Protein AF-A0A935T6B5-F1 (afdb_monomer)

Sequence (174 aa):
MSVYRDLLDTYGPGQIALFGSSAGGGLTAAVIVAARDAGLPLPAAAVMHTLPVRPLSKIGDSYYTNEGVDPMLTTYDGGLEAGARAYAGGAGLSHPLVSPIYADLSKGFPPSFLSTGTRDLLLSCTVPAPCPARSRRPRPSCTSSRPCGTARPCPRAASSSAKVCAFLENHLNR

Foldseek 3Di:
DVVVVVVVVVDPLLQDEQEDEAVRLLQVLLVQLVCVVVVHDHHLEYEYEQYALDFLPCPFPLQPVLQCVQPPCNHCPDPVVVVLCVQCVPPDSLPCSSNVVNRDCVSDDHQYAFEYEPNRSCPRRRDPDPDPDDDDDDDHDYDYDHDDDDDDCDVRNVVVVVVVVVSSVVRRDD

Solvent-accessible surface area (backbone atoms only — not comparable to full-atom values): 9793 Å² total; per-residue (Å²): 111,66,70,62,54,60,46,54,77,76,39,60,43,42,64,37,68,46,72,20,49,63,61,41,18,32,48,41,47,23,47,51,53,52,32,53,77,68,72,43,83,62,44,29,29,35,38,32,31,42,18,37,42,31,48,75,74,78,59,41,68,20,51,66,76,15,43,78,59,13,92,84,67,33,47,55,79,62,69,51,47,52,50,51,51,58,72,33,70,83,51,59,51,70,36,38,73,64,6,39,60,66,37,79,64,85,83,64,71,57,56,40,41,38,36,30,22,80,39,32,44,40,29,45,19,52,45,80,75,89,67,98,67,95,70,96,64,93,70,63,57,74,51,78,45,73,79,74,88,71,102,62,92,46,75,65,56,56,53,50,50,52,51,51,51,55,51,46,65,75,43,41,59,128

pLDDT: mean 73.42, std 19.62, range [22.72, 93.69]

Secondary structure (DSSP, 8-state):
-HHHHHHHHHS-GGG-EEEEETTHHHHHHHHHHHHHHTTPPPPSEEEEES--SS-TTT-STHHHHSTTT-TTT--STTHHHHHHHHHHTTS-TT-TTTSGGGS-GGG----EEEEE-TT-TTHHHHSPP--S----SPPPEEEE-----SSS--HHHHHHHHHHHHHHHHHS--

Structure (mmCIF, N/CA/C/O backbone):
data_AF-A0A935T6B5-F1
#
_entry.id   AF-A0A935T6B5-F1
#
loop_
_atom_site.group_PDB
_atom_site.id
_atom_site.type_symbol
_atom_site.label_atom_id
_atom_site.label_alt_id
_atom_site.label_comp_id
_atom_site.label_asym_id
_atom_site.label_entity_id
_atom_site.label_seq_id
_atom_site.pdbx_PDB_ins_code
_atom_site.Cartn_x
_atom_site.Cartn_y
_atom_site.Cartn_z
_atom_site.occupancy
_atom_site.B_iso_or_equiv
_atom_site.auth_seq_id
_atom_site.auth_comp_id
_atom_site.auth_asym_id
_atom_site.auth_atom_id
_atom_site.pdbx_PDB_model_num
ATOM 1 N N . MET A 1 1 ? -9.986 -8.532 2.795 1.00 80.69 1 MET A N 1
ATOM 2 C CA . MET A 1 1 ? -10.880 -7.872 3.775 1.00 80.69 1 MET A CA 1
ATOM 3 C C . MET A 1 1 ? -11.340 -8.791 4.905 1.00 80.69 1 MET A C 1
ATOM 5 O O . MET A 1 1 ? -11.603 -8.252 5.966 1.00 80.69 1 MET A O 1
ATOM 9 N N . SER A 1 2 ? -11.421 -10.118 4.726 1.00 88.00 2 SER A N 1
ATOM 10 C CA . SER A 1 2 ? -11.797 -11.068 5.796 1.00 88.00 2 SER A CA 1
ATOM 11 C C . SER A 1 2 ? -10.902 -10.947 7.032 1.00 88.00 2 SER A C 1
ATOM 13 O O . SER A 1 2 ? -11.377 -10.553 8.082 1.00 88.00 2 SER A O 1
ATOM 15 N N . VAL A 1 3 ? -9.587 -11.109 6.858 1.00 92.19 3 VAL A N 1
ATOM 16 C CA . VAL A 1 3 ? -8.612 -11.055 7.964 1.00 92.19 3 VAL A CA 1
ATOM 17 C C . VAL A 1 3 ? -8.687 -9.750 8.762 1.00 92.19 3 VAL A C 1
ATOM 19 O O . VAL A 1 3 ? -8.554 -9.758 9.977 1.00 92.19 3 VAL A O 1
ATOM 22 N N . TYR A 1 4 ? -8.911 -8.613 8.095 1.00 91.44 4 TYR A N 1
ATOM 23 C CA . TYR A 1 4 ? -9.013 -7.333 8.797 1.00 91.44 4 TYR A CA 1
ATOM 24 C C . TYR A 1 4 ? -10.271 -7.247 9.670 1.00 91.44 4 TYR A C 1
ATOM 26 O O . TYR A 1 4 ? -10.212 -6.682 10.754 1.00 91.44 4 TYR A O 1
ATOM 34 N N . ARG A 1 5 ? -11.392 -7.825 9.218 1.00 92.25 5 ARG A N 1
ATOM 35 C CA . ARG A 1 5 ? -12.623 -7.901 10.015 1.00 92.25 5 ARG A CA 1
ATOM 36 C C . ARG A 1 5 ? -12.415 -8.800 11.231 1.00 92.25 5 ARG A C 1
ATOM 38 O O . ARG A 1 5 ? -12.680 -8.354 12.336 1.00 92.25 5 ARG A O 1
ATOM 45 N N . ASP A 1 6 ? -11.819 -9.971 11.033 1.00 93.69 6 ASP A N 1
ATOM 46 C CA . ASP A 1 6 ? -11.545 -10.911 12.126 1.00 93.69 6 ASP A CA 1
ATOM 47 C C . ASP A 1 6 ? -10.602 -10.300 13.185 1.00 93.69 6 ASP A C 1
ATOM 49 O O . ASP A 1 6 ? -10.767 -10.504 14.386 1.00 93.69 6 ASP A O 1
ATOM 53 N N . LEU A 1 7 ? -9.621 -9.492 12.759 1.00 92.69 7 LEU A N 1
ATOM 54 C CA . LEU A 1 7 ? -8.737 -8.777 13.685 1.00 92.69 7 LEU A CA 1
ATOM 55 C C . LEU A 1 7 ? -9.471 -7.710 14.502 1.00 92.69 7 LEU A C 1
ATOM 57 O O . LEU A 1 7 ? -9.113 -7.508 15.659 1.00 92.69 7 LEU A O 1
ATOM 61 N N . LEU A 1 8 ? -10.479 -7.045 13.932 1.00 92.44 8 LEU A N 1
ATOM 62 C CA . LEU A 1 8 ? -11.292 -6.059 14.651 1.00 92.44 8 LEU A CA 1
ATOM 63 C C . LEU A 1 8 ? -12.182 -6.697 15.725 1.00 92.44 8 LEU A C 1
ATOM 65 O O . LEU A 1 8 ? -12.530 -6.019 16.689 1.00 92.44 8 LEU A O 1
ATOM 69 N N . ASP A 1 9 ? -12.503 -7.986 15.596 1.00 92.75 9 ASP A N 1
ATOM 70 C CA . ASP A 1 9 ? -13.240 -8.725 16.626 1.00 92.75 9 ASP A CA 1
ATOM 71 C C . ASP A 1 9 ? -12.357 -9.058 17.843 1.00 92.75 9 ASP A C 1
ATOM 73 O O . ASP A 1 9 ? -12.862 -9.294 18.939 1.00 92.75 9 ASP A O 1
ATOM 77 N N . THR A 1 10 ? -11.030 -9.063 17.666 1.00 93.06 10 THR A N 1
ATOM 78 C CA . THR A 1 10 ? -10.059 -9.428 18.714 1.00 93.06 10 THR A CA 1
ATOM 79 C C . THR A 1 10 ? -9.322 -8.218 19.298 1.00 93.06 10 THR A C 1
ATOM 81 O O . THR A 1 10 ? -9.009 -8.201 20.487 1.00 93.06 10 THR A O 1
ATOM 84 N N . TYR A 1 11 ? -9.032 -7.204 18.480 1.00 92.62 11 TYR A N 1
ATOM 85 C CA . TYR A 1 11 ? -8.212 -6.049 18.845 1.00 92.62 11 TYR A CA 1
ATOM 86 C C . TYR A 1 11 ? -8.932 -4.735 18.556 1.00 92.62 11 TYR A C 1
ATOM 88 O O . TYR A 1 11 ? -9.621 -4.586 17.547 1.00 92.62 11 TYR A O 1
ATOM 96 N N . GLY A 1 12 ? -8.698 -3.729 19.403 1.00 91.38 12 GLY A N 1
ATOM 97 C CA . GLY A 1 12 ? -9.162 -2.377 19.110 1.00 91.38 12 GLY A CA 1
ATOM 98 C C . GLY A 1 12 ? -8.482 -1.824 17.846 1.00 91.38 12 GLY A C 1
ATOM 99 O O . GLY A 1 12 ? -7.300 -2.092 17.621 1.00 91.38 12 GLY A O 1
ATOM 100 N N . PRO A 1 13 ? -9.155 -0.987 17.035 1.00 89.25 13 PRO A N 1
ATOM 101 C CA . PRO A 1 13 ? -8.572 -0.441 15.803 1.00 89.25 13 PRO A CA 1
ATOM 102 C C . PRO A 1 13 ? -7.272 0.348 16.041 1.00 89.25 13 PRO A C 1
ATOM 104 O O . PRO A 1 13 ? -6.369 0.325 15.206 1.00 89.25 13 PRO A O 1
ATOM 107 N N . GLY A 1 14 ? -7.137 0.977 17.216 1.00 90.81 14 GLY A N 1
ATOM 108 C CA . GLY A 1 14 ? -5.923 1.674 17.657 1.00 90.81 14 GLY A CA 1
ATOM 109 C C . GLY A 1 14 ? -4.727 0.765 17.980 1.00 90.81 14 GLY A C 1
ATOM 110 O O . GLY A 1 14 ? -3.630 1.273 18.181 1.00 90.81 14 GLY A O 1
ATOM 111 N N . GLN A 1 15 ? -4.919 -0.556 18.017 1.00 91.38 15 GLN A N 1
ATOM 112 C CA . GLN A 1 15 ? -3.875 -1.560 18.256 1.00 91.38 15 GLN A CA 1
ATOM 113 C C . GLN A 1 15 ? -3.446 -2.274 16.966 1.00 91.38 15 GLN A C 1
ATOM 115 O O . GLN A 1 15 ? -2.548 -3.114 16.986 1.00 91.38 15 GLN A O 1
ATOM 120 N N . ILE A 1 16 ? -4.075 -1.948 15.834 1.00 93.19 16 ILE A N 1
ATOM 121 C CA . ILE A 1 16 ? -3.800 -2.584 14.549 1.00 93.19 16 ILE A CA 1
ATOM 122 C C . ILE A 1 16 ? -3.019 -1.613 13.668 1.00 93.19 16 ILE A C 1
ATOM 124 O O . ILE A 1 16 ? -3.457 -0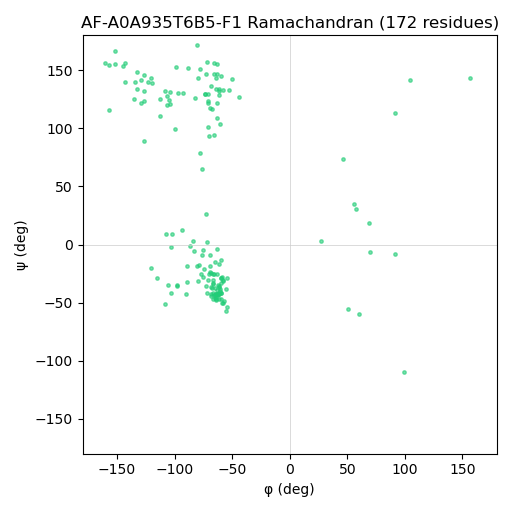.490 13.419 1.00 93.19 16 ILE A O 1
ATOM 128 N N . ALA A 1 17 ? -1.891 -2.074 13.133 1.00 92.19 17 ALA A N 1
ATOM 129 C CA . ALA A 1 17 ? -1.188 -1.413 12.042 1.00 92.19 17 ALA A CA 1
ATOM 130 C C . ALA A 1 17 ? -1.077 -2.353 10.844 1.00 92.19 17 ALA A C 1
ATOM 132 O O . ALA A 1 17 ? -0.875 -3.557 11.001 1.00 92.19 17 ALA A O 1
ATOM 133 N N . LEU A 1 18 ? -1.187 -1.798 9.639 1.00 91.50 18 LEU A N 1
ATOM 134 C CA . LEU A 1 18 ? -1.014 -2.556 8.403 1.00 91.50 18 LEU A CA 1
ATOM 135 C C . LEU A 1 18 ? 0.347 -2.251 7.784 1.00 91.50 18 LEU A C 1
ATOM 137 O O . LEU A 1 18 ? 0.715 -1.091 7.611 1.00 91.50 18 LEU A O 1
ATOM 141 N N . PHE A 1 19 ? 1.080 -3.293 7.412 1.00 90.62 19 PHE A N 1
ATOM 142 C CA . PHE A 1 19 ? 2.375 -3.184 6.750 1.00 90.62 19 PHE A CA 1
ATOM 143 C C . PHE A 1 19 ? 2.350 -3.928 5.415 1.00 90.62 19 PHE A C 1
ATOM 145 O O . PHE A 1 19 ? 1.811 -5.029 5.331 1.00 90.62 19 PHE A O 1
ATOM 152 N N . GLY A 1 20 ? 2.975 -3.363 4.380 1.00 86.12 20 GLY A N 1
ATOM 153 C CA . GLY A 1 20 ? 3.162 -4.073 3.119 1.00 86.12 20 GLY A CA 1
ATOM 154 C C . GLY A 1 20 ? 4.319 -3.558 2.263 1.00 86.12 20 GLY A C 1
ATOM 155 O O . GLY A 1 20 ? 4.699 -2.393 2.347 1.00 86.12 20 GLY A O 1
ATOM 156 N N . SER A 1 21 ? 4.857 -4.443 1.417 1.00 84.12 21 SER A N 1
ATOM 157 C CA . SER A 1 21 ? 5.954 -4.185 0.469 1.00 84.12 21 SER A CA 1
ATOM 158 C C . SER A 1 21 ? 5.632 -4.726 -0.937 1.00 84.12 21 SER A C 1
ATOM 160 O O . SER A 1 21 ? 4.922 -5.725 -1.042 1.00 84.12 21 SER A O 1
ATOM 162 N N . SER A 1 22 ? 6.128 -4.083 -2.001 1.00 79.56 22 SER A N 1
ATOM 163 C CA . SER A 1 22 ? 6.027 -4.433 -3.443 1.00 79.56 22 SER A CA 1
ATOM 164 C C . SER A 1 22 ? 4.666 -4.764 -4.100 1.00 79.56 22 SER A C 1
ATOM 166 O O . SER A 1 22 ? 4.296 -4.130 -5.072 1.00 79.56 22 SER A O 1
ATOM 168 N N . ALA A 1 23 ? 3.880 -5.721 -3.627 1.00 76.31 23 ALA A N 1
ATOM 169 C CA . ALA A 1 23 ? 2.451 -5.832 -3.979 1.00 76.31 23 ALA A CA 1
ATOM 170 C C . ALA A 1 23 ? 1.585 -5.621 -2.726 1.00 76.31 23 ALA A C 1
ATOM 172 O O . ALA A 1 23 ? 0.490 -5.060 -2.771 1.00 76.31 23 ALA A O 1
ATOM 173 N N . GLY A 1 24 ? 2.141 -5.980 -1.566 1.00 79.06 24 GLY A N 1
ATOM 174 C CA . GLY A 1 24 ? 1.489 -5.926 -0.268 1.00 79.06 24 GLY A CA 1
ATOM 175 C C . GLY A 1 24 ? 1.177 -4.518 0.231 1.00 79.06 24 GLY A C 1
ATOM 176 O O . GLY A 1 24 ? 0.168 -4.339 0.884 1.00 79.06 24 GLY A O 1
ATOM 177 N N . GLY A 1 25 ? 1.978 -3.493 -0.057 1.00 80.81 25 GLY A N 1
ATOM 178 C CA . GLY A 1 25 ? 1.640 -2.109 0.331 1.00 80.81 25 GLY A CA 1
ATOM 179 C C . GLY A 1 25 ? 0.542 -1.475 -0.546 1.00 80.81 25 GLY A C 1
ATOM 180 O O . GLY A 1 25 ? -0.227 -0.662 -0.044 1.00 80.81 25 GLY A O 1
ATOM 181 N N . GLY A 1 26 ? 0.396 -1.896 -1.811 1.00 79.12 26 GLY A N 1
ATOM 182 C CA . GLY A 1 26 ? -0.745 -1.544 -2.661 1.00 79.12 26 GLY A CA 1
ATOM 183 C C . GLY A 1 26 ? -2.006 -2.210 -2.127 1.00 79.12 26 GLY A C 1
ATOM 184 O O . GLY A 1 26 ? -3.026 -1.549 -1.945 1.00 79.12 26 GLY A O 1
ATOM 185 N N . LEU A 1 27 ? -1.893 -3.483 -1.733 1.00 84.88 27 LEU A N 1
ATOM 186 C CA . LEU A 1 27 ? -2.936 -4.183 -0.992 1.00 84.88 27 LEU A CA 1
ATOM 187 C C . LEU A 1 27 ? -3.253 -3.502 0.350 1.00 84.88 27 LEU A C 1
ATOM 189 O O . LEU A 1 27 ? -4.424 -3.355 0.674 1.00 84.88 27 LEU A O 1
ATOM 193 N N . THR A 1 28 ? -2.259 -3.034 1.110 1.00 88.75 28 THR A N 1
ATOM 194 C CA . THR A 1 28 ? -2.471 -2.282 2.359 1.00 88.75 28 THR A CA 1
ATOM 195 C C . THR A 1 28 ? -3.316 -1.038 2.109 1.00 88.75 28 THR A C 1
ATOM 197 O O . THR A 1 28 ? -4.310 -0.823 2.801 1.00 88.75 28 THR A O 1
ATOM 200 N N . ALA A 1 29 ? -2.978 -0.243 1.092 1.00 84.88 29 ALA A N 1
ATOM 201 C CA . ALA A 1 29 ? -3.771 0.922 0.722 1.00 84.88 29 ALA A CA 1
ATOM 202 C C . ALA A 1 29 ? -5.183 0.534 0.244 1.00 84.88 29 ALA A C 1
ATOM 204 O O . ALA A 1 29 ? -6.158 1.151 0.671 1.00 84.88 29 ALA A O 1
ATOM 205 N N . ALA A 1 30 ? -5.315 -0.519 -0.567 1.00 86.06 30 ALA A N 1
ATOM 206 C CA . ALA A 1 30 ? -6.608 -1.020 -1.030 1.00 86.06 30 ALA A CA 1
ATOM 207 C C . ALA A 1 30 ? -7.489 -1.527 0.126 1.00 86.06 30 ALA A C 1
ATOM 209 O O . ALA A 1 30 ? -8.686 -1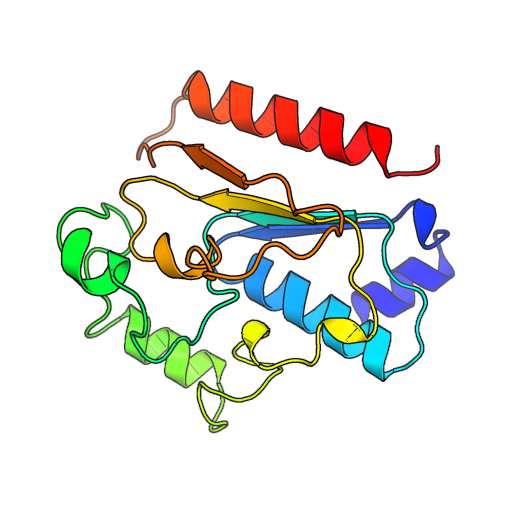.257 0.145 1.00 86.06 30 ALA A O 1
ATOM 210 N N . VAL A 1 31 ? -6.909 -2.207 1.120 1.00 89.38 31 VAL A N 1
ATOM 211 C CA . VAL A 1 31 ? -7.605 -2.661 2.334 1.00 89.38 31 VAL A CA 1
ATOM 212 C C . VAL A 1 31 ? -8.092 -1.473 3.152 1.00 89.38 31 VAL A C 1
ATOM 214 O O . VAL A 1 31 ? -9.230 -1.491 3.602 1.00 89.38 31 VAL A O 1
ATOM 217 N N . ILE A 1 32 ? -7.285 -0.422 3.309 1.00 88.56 32 ILE A N 1
ATOM 218 C CA . ILE A 1 32 ? -7.690 0.792 4.034 1.00 88.56 32 ILE A CA 1
ATOM 219 C C . ILE A 1 32 ? -8.840 1.501 3.316 1.00 88.56 32 ILE A C 1
ATOM 221 O O . ILE A 1 32 ? -9.822 1.878 3.953 1.00 88.56 32 ILE A O 1
ATOM 225 N N . VAL A 1 33 ? -8.745 1.653 1.991 1.00 86.81 33 VAL A N 1
ATOM 226 C CA . VAL A 1 33 ? -9.813 2.244 1.170 1.00 86.81 33 VAL A CA 1
ATOM 227 C C . VAL A 1 33 ? -11.089 1.409 1.273 1.00 86.81 33 VAL A C 1
ATOM 229 O O . VAL A 1 33 ? -12.153 1.953 1.552 1.00 86.81 33 VAL A O 1
ATOM 232 N N . ALA A 1 34 ? -10.985 0.087 1.136 1.00 88.12 34 ALA A N 1
ATOM 233 C CA . ALA A 1 34 ? -12.125 -0.814 1.250 1.00 88.12 34 ALA A CA 1
ATOM 234 C C . ALA A 1 34 ? -12.731 -0.828 2.665 1.00 88.12 34 ALA A C 1
ATOM 236 O O . ALA A 1 34 ? -13.948 -0.905 2.801 1.00 88.12 34 ALA A O 1
ATOM 237 N N . ALA A 1 35 ? -11.912 -0.746 3.719 1.00 89.12 35 ALA A N 1
ATOM 238 C CA . ALA A 1 35 ? -12.375 -0.658 5.105 1.00 89.12 35 ALA A CA 1
ATOM 239 C C . ALA A 1 35 ? -13.157 0.632 5.339 1.00 89.12 35 ALA A C 1
ATOM 241 O O . ALA A 1 35 ? -14.278 0.591 5.844 1.00 89.12 35 ALA A O 1
ATOM 242 N N . ARG A 1 36 ? -12.598 1.758 4.888 1.00 87.81 36 ARG A N 1
ATOM 243 C CA . ARG A 1 36 ? -13.244 3.067 4.946 1.00 87.81 36 ARG A CA 1
ATOM 244 C C . ARG A 1 36 ? -14.584 3.067 4.219 1.00 87.81 36 ARG A C 1
ATOM 246 O O . ARG A 1 36 ? -15.583 3.503 4.779 1.00 87.81 36 ARG A O 1
ATOM 253 N N . ASP A 1 37 ? -14.605 2.586 2.979 1.00 87.00 37 ASP A N 1
ATOM 254 C CA . ASP A 1 37 ? -15.808 2.600 2.143 1.00 87.00 37 ASP A CA 1
ATOM 255 C C . ASP A 1 37 ? -16.882 1.634 2.679 1.00 87.00 37 ASP A C 1
ATOM 257 O O . ASP A 1 37 ? -18.072 1.861 2.478 1.00 87.00 37 ASP A O 1
ATOM 261 N N . ALA A 1 38 ? -16.477 0.604 3.430 1.00 88.50 38 ALA A N 1
ATOM 262 C CA . ALA A 1 38 ? -17.369 -0.293 4.162 1.00 88.50 38 ALA A CA 1
ATOM 263 C C . ALA A 1 38 ? -17.803 0.237 5.545 1.00 88.50 38 ALA A C 1
ATOM 265 O O . ALA A 1 38 ? -18.485 -0.485 6.272 1.00 88.50 38 ALA A O 1
ATOM 266 N N . GLY A 1 39 ? -17.399 1.452 5.935 1.00 88.69 39 GLY A N 1
ATOM 267 C CA . GLY A 1 39 ? -17.729 2.047 7.234 1.00 88.69 39 GLY A CA 1
ATOM 268 C C . GLY A 1 39 ? -17.055 1.371 8.432 1.00 88.69 39 GLY A C 1
ATOM 269 O O . GLY A 1 39 ? -17.512 1.536 9.561 1.00 88.69 39 GLY A O 1
ATOM 270 N N . LEU A 1 40 ? -15.990 0.597 8.205 1.00 89.88 40 LEU A N 1
ATOM 271 C CA . LEU A 1 40 ? -15.224 -0.037 9.275 1.00 89.88 40 LEU A CA 1
ATOM 272 C C . LEU A 1 40 ? -14.281 0.974 9.940 1.00 89.88 40 LEU A C 1
ATOM 274 O O . LEU A 1 40 ? -13.801 1.902 9.276 1.00 89.88 40 LEU A O 1
ATOM 278 N N . PRO A 1 41 ? -13.962 0.789 11.233 1.00 91.25 41 PRO A N 1
ATOM 279 C CA . PRO A 1 41 ? -12.916 1.574 11.869 1.00 91.25 41 PRO A CA 1
ATOM 280 C C . PRO A 1 41 ? -11.582 1.346 11.149 1.00 91.25 41 PRO A C 1
ATOM 282 O O . PRO A 1 41 ? -11.312 0.254 10.652 1.00 91.25 41 PRO A O 1
ATOM 285 N N . LEU A 1 42 ? -10.766 2.397 11.064 1.00 90.94 42 LEU A N 1
ATOM 286 C CA . LEU A 1 42 ? -9.475 2.368 10.373 1.00 90.94 42 LEU A CA 1
ATOM 287 C C . LEU A 1 42 ? -8.353 1.923 11.319 1.00 90.94 42 LEU A C 1
ATOM 289 O O . LEU A 1 42 ? -8.445 2.176 12.521 1.00 90.94 42 LEU A O 1
ATOM 293 N N . PRO A 1 43 ? -7.280 1.298 10.798 1.00 91.06 43 PRO A N 1
ATOM 294 C CA . PRO A 1 43 ? -6.132 0.936 11.620 1.00 91.06 43 PRO A CA 1
ATOM 295 C C . PRO A 1 43 ? -5.433 2.197 12.138 1.00 91.06 43 PRO A C 1
ATOM 297 O O . PRO A 1 43 ? -5.503 3.259 11.518 1.00 91.06 43 PRO A O 1
ATOM 300 N N . ALA A 1 44 ? -4.709 2.072 13.245 1.00 91.50 44 ALA A N 1
ATOM 301 C CA . ALA A 1 44 ? -3.994 3.184 13.866 1.00 91.50 44 ALA A CA 1
ATOM 302 C C . ALA A 1 44 ? -2.902 3.765 12.953 1.00 91.50 44 ALA A C 1
ATOM 304 O O . ALA A 1 44 ? -2.652 4.971 12.947 1.00 91.50 44 ALA A O 1
ATOM 305 N N . ALA A 1 45 ? -2.252 2.900 12.170 1.00 90.25 45 ALA A N 1
ATOM 306 C CA . ALA A 1 45 ? -1.159 3.278 11.290 1.00 90.25 45 ALA A CA 1
ATOM 307 C C . ALA A 1 45 ? -1.043 2.356 10.070 1.00 90.25 45 ALA A C 1
ATOM 309 O O . ALA A 1 45 ? -1.426 1.183 10.103 1.00 90.25 45 ALA A O 1
ATOM 310 N N . ALA A 1 46 ? -0.450 2.880 9.000 1.00 89.25 46 ALA A N 1
ATOM 311 C CA . ALA A 1 46 ? -0.079 2.104 7.827 1.00 89.25 46 ALA A CA 1
ATOM 312 C C . ALA A 1 46 ? 1.383 2.340 7.441 1.00 89.25 46 ALA A C 1
ATOM 314 O O . ALA A 1 46 ? 1.896 3.455 7.503 1.00 89.25 46 ALA A O 1
ATOM 315 N N . VAL A 1 47 ? 2.065 1.290 7.006 1.00 87.50 47 VAL A N 1
ATOM 316 C CA . VAL A 1 47 ? 3.448 1.355 6.540 1.00 87.50 47 VAL A CA 1
ATOM 317 C C . VAL A 1 47 ? 3.519 0.680 5.180 1.00 87.50 47 VAL A C 1
ATOM 319 O O . VAL A 1 47 ? 3.159 -0.486 5.031 1.00 87.50 47 VAL A O 1
ATOM 322 N N . MET A 1 48 ? 3.975 1.416 4.172 1.00 86.44 48 MET A N 1
ATOM 323 C CA . MET A 1 48 ? 4.063 0.917 2.804 1.00 86.44 48 MET A CA 1
ATOM 324 C C . MET A 1 48 ? 5.478 1.128 2.282 1.00 86.44 48 MET A C 1
ATOM 326 O O . MET A 1 48 ? 6.003 2.245 2.274 1.00 86.44 48 MET A O 1
ATOM 330 N N . HIS A 1 49 ? 6.098 0.034 1.856 1.00 79.69 49 HIS A N 1
ATOM 331 C CA . HIS A 1 49 ? 7.423 0.035 1.265 1.00 79.69 49 HIS A CA 1
ATOM 332 C C . HIS A 1 49 ? 7.331 -0.248 -0.234 1.00 79.69 49 HIS A C 1
ATOM 334 O O . HIS A 1 49 ? 6.659 -1.197 -0.629 1.00 79.69 49 HIS A O 1
ATOM 340 N N . THR A 1 50 ? 8.012 0.566 -1.043 1.00 62.41 50 THR A N 1
ATOM 341 C CA . THR A 1 50 ? 8.317 0.302 -2.461 1.00 62.41 50 THR A CA 1
ATOM 342 C C . THR A 1 50 ? 7.095 -0.193 -3.235 1.00 62.41 50 THR A C 1
ATOM 344 O O . THR A 1 50 ? 6.974 -1.391 -3.492 1.00 62.41 50 THR A O 1
ATOM 347 N N . LEU A 1 51 ? 6.138 0.698 -3.529 1.00 63.69 51 LEU A N 1
ATOM 348 C CA . LEU A 1 51 ? 4.910 0.317 -4.234 1.00 63.69 51 LEU A CA 1
ATOM 349 C C . LEU A 1 51 ? 4.156 1.451 -4.898 1.00 63.69 51 LEU A C 1
ATOM 351 O O . LEU A 1 51 ? 4.177 2.580 -4.405 1.00 63.69 51 LEU A O 1
ATOM 355 N N . PRO A 1 52 ? 3.356 1.127 -5.928 1.00 52.66 52 PRO A N 1
ATOM 356 C CA . PRO A 1 52 ? 2.425 2.049 -6.502 1.00 52.66 52 PRO A CA 1
ATOM 357 C C . PRO A 1 52 ? 1.289 2.279 -5.520 1.00 52.66 52 PRO A C 1
ATOM 359 O O . PRO A 1 52 ? 0.333 1.515 -5.421 1.00 52.66 52 PRO A O 1
ATOM 362 N N . VAL A 1 53 ? 1.372 3.413 -4.833 1.00 52.91 53 VAL A N 1
ATOM 363 C CA . VAL A 1 53 ? 0.146 4.163 -4.599 1.00 52.91 53 VAL A CA 1
ATOM 364 C C . VAL A 1 53 ? -0.376 4.682 -5.948 1.00 52.91 53 VAL A C 1
ATOM 366 O O . VAL A 1 53 ? -1.581 4.733 -6.129 1.00 52.91 53 VAL A O 1
ATOM 369 N N . ARG A 1 54 ? 0.510 4.963 -6.921 1.00 53.19 54 ARG A N 1
ATOM 370 C CA . AR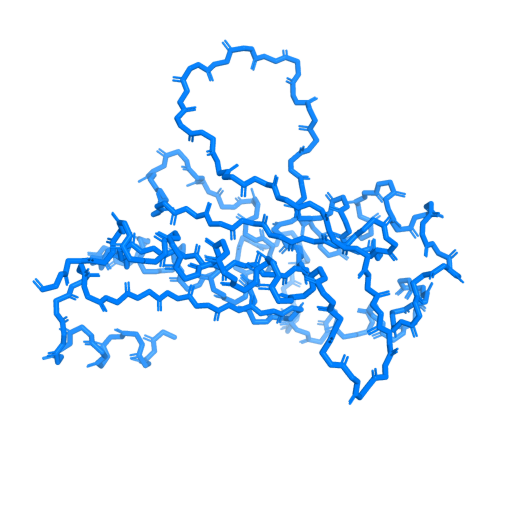G A 1 54 ? 0.269 5.465 -8.298 1.00 53.19 54 ARG A CA 1
ATOM 371 C C . ARG A 1 54 ? -0.148 4.396 -9.333 1.00 53.19 54 ARG A C 1
ATOM 373 O O . ARG A 1 54 ? -0.094 3.213 -9.033 1.00 53.19 54 ARG A O 1
ATOM 380 N N . PRO A 1 55 ? -0.541 4.787 -10.562 1.00 55.91 55 PRO A N 1
ATOM 381 C CA . PRO A 1 55 ? -1.069 3.860 -11.556 1.00 55.91 55 PRO A CA 1
ATOM 382 C C . PRO A 1 55 ? -0.014 2.844 -11.979 1.00 55.91 55 PRO A C 1
ATOM 384 O O . PRO A 1 55 ? 1.095 3.221 -12.367 1.00 55.91 55 PRO A O 1
ATOM 387 N N . LEU A 1 56 ? -0.400 1.570 -12.023 1.00 61.78 56 LEU A N 1
ATOM 388 C CA . LEU A 1 56 ? 0.388 0.517 -12.671 1.00 61.78 56 LEU A CA 1
ATOM 389 C C . LEU A 1 56 ? 0.555 0.747 -14.183 1.00 61.78 56 LEU A C 1
ATOM 391 O O . LEU A 1 56 ? 1.266 0.010 -14.833 1.00 61.78 56 LEU A O 1
ATOM 395 N N . SER A 1 57 ? -0.057 1.780 -14.758 1.00 63.38 57 SER A N 1
ATOM 396 C CA . SER A 1 57 ? -0.074 2.123 -16.185 1.00 63.38 57 SER A CA 1
ATOM 397 C C . SER A 1 57 ? 1.248 2.693 -16.745 1.00 63.38 57 SER A C 1
ATOM 399 O O . SER A 1 57 ? 1.200 3.485 -17.682 1.00 63.38 57 SER A O 1
ATOM 401 N N . LYS A 1 58 ? 2.415 2.370 -16.162 1.00 76.62 58 LYS A N 1
ATOM 402 C CA . LYS A 1 58 ? 3.731 2.971 -16.497 1.00 76.62 58 LYS A CA 1
ATOM 403 C C . LYS A 1 58 ? 3.760 4.513 -16.384 1.00 76.62 58 LYS A C 1
ATOM 405 O O . LYS A 1 58 ? 4.431 5.207 -17.147 1.00 76.62 58 LYS A O 1
ATOM 410 N N . ILE A 1 59 ? 3.021 5.078 -15.422 1.00 73.00 59 ILE A N 1
ATOM 411 C CA . ILE A 1 59 ? 2.939 6.535 -15.201 1.00 73.00 59 ILE A CA 1
ATOM 412 C C . ILE A 1 59 ? 3.866 6.960 -14.051 1.00 73.00 59 ILE A C 1
ATOM 414 O O . ILE A 1 59 ? 3.516 6.883 -12.869 1.00 73.00 59 ILE A O 1
ATOM 418 N N . GLY A 1 60 ? 5.046 7.477 -14.400 1.00 77.44 60 GLY A N 1
ATOM 419 C CA . GLY A 1 60 ? 6.004 8.068 -13.464 1.00 77.44 60 GLY A CA 1
ATOM 420 C C . GLY A 1 60 ? 7.439 8.063 -13.989 1.00 77.44 60 GLY A C 1
ATOM 421 O O . GLY A 1 60 ? 7.860 7.105 -14.627 1.00 77.44 60 GLY A O 1
ATOM 422 N N . ASP A 1 61 ? 8.191 9.119 -13.682 1.00 84.25 61 ASP A N 1
ATOM 423 C CA . ASP A 1 61 ? 9.552 9.334 -14.196 1.00 84.25 61 ASP A CA 1
ATOM 424 C C . ASP A 1 61 ? 10.519 8.193 -13.848 1.00 84.25 61 ASP A C 1
ATOM 426 O O . ASP A 1 61 ? 11.427 7.889 -14.619 1.00 84.25 61 ASP A O 1
ATOM 430 N N . SER A 1 62 ? 10.330 7.524 -12.706 1.00 85.50 62 SER A N 1
ATOM 431 C CA . SER A 1 62 ? 11.182 6.413 -12.274 1.00 85.50 62 SER A CA 1
ATOM 432 C C . SER A 1 62 ? 11.088 5.181 -13.165 1.00 85.50 62 SER A C 1
ATOM 434 O O . SER A 1 62 ? 12.073 4.459 -13.251 1.00 85.50 62 SER A O 1
ATOM 436 N N . TYR A 1 63 ? 9.975 4.968 -13.878 1.00 82.94 63 TYR A N 1
ATOM 437 C CA . TYR A 1 63 ? 9.880 3.866 -14.843 1.00 82.94 63 TYR A CA 1
ATOM 438 C C . TYR A 1 63 ? 10.869 4.013 -15.998 1.00 82.94 63 TYR A C 1
ATOM 440 O O . TYR A 1 63 ? 11.244 3.007 -16.580 1.00 82.94 63 TYR A O 1
ATOM 448 N N . TYR A 1 64 ? 11.279 5.246 -16.308 1.00 86.38 64 TYR A N 1
ATOM 449 C CA . TYR A 1 64 ? 12.211 5.556 -17.392 1.00 86.38 64 TYR A CA 1
ATOM 450 C C . TYR A 1 64 ? 13.614 5.850 -16.856 1.00 86.38 64 TYR A C 1
ATOM 452 O O . TYR A 1 64 ? 14.609 5.392 -17.401 1.00 86.38 64 TYR A O 1
ATOM 460 N N . THR A 1 65 ? 13.718 6.601 -15.757 1.00 88.00 65 THR A N 1
ATOM 461 C CA . THR A 1 65 ? 15.017 7.013 -15.198 1.00 88.00 65 THR A CA 1
ATOM 462 C C . THR A 1 65 ? 15.730 5.904 -14.423 1.00 88.00 65 THR A C 1
ATOM 464 O O . THR A 1 65 ? 16.957 5.933 -14.341 1.00 88.00 65 THR A O 1
ATOM 467 N N . ASN A 1 66 ? 14.993 4.922 -13.882 1.00 87.62 66 ASN A N 1
ATOM 468 C CA . ASN A 1 66 ? 15.558 3.755 -13.193 1.00 87.62 66 ASN A CA 1
ATOM 469 C C . ASN A 1 66 ? 15.441 2.451 -14.004 1.00 87.62 66 ASN A C 1
ATOM 471 O O . ASN A 1 66 ? 15.755 1.377 -13.482 1.00 87.62 66 ASN A O 1
ATOM 475 N N . GLU A 1 67 ? 15.036 2.526 -15.272 1.00 87.25 67 G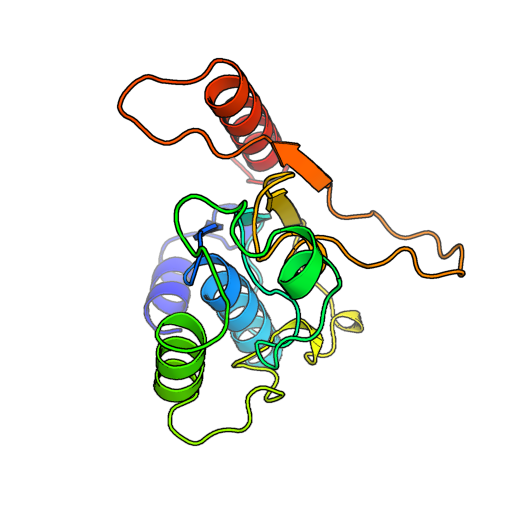LU A N 1
ATOM 476 C CA . GLU A 1 67 ? 15.082 1.378 -16.176 1.00 87.25 67 GLU A CA 1
ATOM 477 C C . GLU A 1 67 ? 16.531 0.897 -16.356 1.00 87.25 67 GLU A C 1
ATOM 479 O O . GLU A 1 67 ? 17.455 1.690 -16.527 1.00 87.25 67 GLU A O 1
ATOM 484 N N . GLY A 1 68 ? 16.757 -0.410 -16.228 1.00 85.69 68 GLY A N 1
ATOM 485 C CA . GLY A 1 68 ? 18.084 -1.032 -16.209 1.00 85.69 68 GLY A CA 1
ATOM 486 C C . GLY A 1 68 ? 18.922 -0.731 -14.956 1.00 85.69 68 GLY A C 1
ATOM 487 O O . GLY A 1 68 ? 19.990 -1.316 -14.783 1.00 85.69 68 GLY A O 1
ATOM 488 N N . VAL A 1 69 ? 18.457 0.155 -14.068 1.00 87.56 69 VAL A N 1
ATOM 489 C CA . VAL A 1 69 ? 19.142 0.537 -12.821 1.00 87.56 69 VAL A CA 1
ATOM 490 C C . VAL A 1 69 ? 18.586 -0.231 -11.622 1.00 87.56 69 VAL A C 1
ATOM 492 O O . VAL A 1 69 ? 19.346 -0.555 -10.702 1.00 87.56 69 VAL A O 1
ATOM 495 N N . ASP A 1 70 ? 17.279 -0.508 -11.614 1.00 82.12 70 ASP A N 1
ATOM 496 C CA . ASP A 1 70 ? 16.643 -1.334 -10.590 1.00 82.12 70 ASP A CA 1
ATOM 497 C C . ASP A 1 70 ? 17.122 -2.797 -10.712 1.00 82.12 70 ASP A C 1
ATOM 499 O O . ASP A 1 70 ? 16.863 -3.452 -11.728 1.00 82.12 70 ASP A O 1
ATOM 503 N N . PRO A 1 71 ? 17.814 -3.344 -9.694 1.00 79.06 71 PRO A N 1
ATOM 504 C CA . PRO A 1 71 ? 18.388 -4.685 -9.770 1.00 79.06 71 PRO A CA 1
ATOM 505 C C . PRO A 1 71 ? 17.355 -5.811 -9.608 1.00 79.06 71 PRO A C 1
ATOM 507 O O . PRO A 1 71 ? 17.723 -6.973 -9.751 1.00 79.06 71 PRO A O 1
ATOM 510 N N . MET A 1 72 ? 16.107 -5.499 -9.242 1.00 79.88 72 MET A N 1
ATOM 511 C CA . MET A 1 72 ? 15.038 -6.479 -9.032 1.00 79.88 72 MET A CA 1
ATOM 512 C C . MET A 1 72 ? 13.984 -6.427 -10.135 1.00 79.88 72 MET A C 1
ATOM 514 O O . MET A 1 72 ? 13.635 -7.465 -10.686 1.00 79.88 72 MET A O 1
ATOM 518 N N . LEU A 1 73 ? 13.462 -5.237 -10.435 1.00 80.94 73 LEU A N 1
ATOM 519 C CA . LEU A 1 73 ? 12.400 -5.057 -11.425 1.00 80.94 73 LEU A CA 1
ATOM 520 C C . LEU A 1 73 ? 12.960 -4.832 -12.827 1.00 80.94 73 LEU A C 1
ATOM 522 O O . LEU A 1 73 ? 12.356 -5.294 -13.786 1.00 80.94 73 LEU A O 1
ATOM 526 N N . THR A 1 74 ? 14.125 -4.184 -12.936 1.00 81.94 74 THR A N 1
ATOM 527 C CA . THR A 1 74 ? 14.878 -3.916 -14.175 1.00 81.94 74 THR A CA 1
ATOM 528 C C . THR A 1 74 ? 14.131 -3.087 -15.222 1.00 81.94 74 THR A C 1
ATOM 530 O O . THR A 1 74 ? 14.596 -2.006 -15.560 1.00 81.94 74 THR A O 1
ATOM 533 N N . THR A 1 75 ? 12.982 -3.526 -15.723 1.00 84.50 75 THR A N 1
ATOM 534 C CA . THR A 1 75 ? 12.112 -2.768 -16.629 1.00 84.50 75 THR A CA 1
ATOM 535 C C . THR A 1 75 ? 10.644 -3.047 -16.311 1.00 84.50 75 THR A C 1
ATOM 537 O O . THR A 1 75 ? 10.287 -4.068 -15.722 1.00 84.50 75 THR A O 1
ATOM 540 N N . TYR A 1 76 ? 9.777 -2.111 -16.688 1.00 81.75 76 TYR A N 1
ATOM 541 C CA . TYR A 1 76 ? 8.335 -2.317 -16.616 1.00 81.75 76 TYR A CA 1
ATOM 542 C C . TYR A 1 76 ? 7.849 -3.288 -17.701 1.00 81.75 76 TYR A C 1
ATOM 544 O O . TYR A 1 76 ? 6.928 -4.076 -17.465 1.00 81.75 76 TYR A O 1
ATOM 552 N N . ASP A 1 77 ? 8.469 -3.236 -18.880 1.00 83.00 77 ASP A N 1
ATOM 553 C CA . ASP A 1 77 ? 7.988 -3.949 -20.056 1.00 83.00 77 ASP A CA 1
ATOM 554 C C . ASP A 1 77 ? 8.263 -5.456 -19.911 1.00 83.00 77 ASP A C 1
ATOM 556 O O . ASP A 1 77 ? 9.367 -5.891 -19.579 1.00 83.00 77 ASP A O 1
ATOM 560 N N . GLY A 1 78 ? 7.234 -6.278 -20.132 1.00 83.94 78 GLY A N 1
ATOM 561 C CA . GLY A 1 78 ? 7.307 -7.729 -19.962 1.00 83.94 78 GLY A CA 1
ATOM 562 C C . GLY A 1 78 ? 6.735 -8.201 -18.626 1.00 83.94 78 GLY A C 1
ATOM 563 O O . GLY A 1 78 ? 5.519 -8.207 -18.437 1.00 83.94 78 GLY A O 1
ATOM 564 N N . GLY A 1 79 ? 7.594 -8.663 -17.713 1.00 79.88 79 GLY A N 1
ATOM 565 C CA . GLY A 1 79 ? 7.164 -9.382 -16.506 1.00 79.88 79 GLY A CA 1
ATOM 566 C C . GLY A 1 79 ? 6.314 -8.545 -15.547 1.00 79.88 79 GLY A C 1
ATOM 567 O O . GLY A 1 79 ? 5.297 -9.026 -15.041 1.00 79.88 79 GLY A O 1
ATOM 568 N N . LEU A 1 80 ? 6.694 -7.283 -15.325 1.00 80.69 80 LEU A N 1
ATOM 569 C CA . LEU A 1 80 ? 5.979 -6.399 -14.405 1.00 80.69 80 LEU A CA 1
ATOM 570 C C . LEU A 1 80 ? 4.624 -5.961 -14.978 1.00 80.69 80 LEU A C 1
ATOM 572 O O . LEU A 1 80 ? 3.624 -6.001 -14.261 1.00 80.69 80 LEU A O 1
ATOM 576 N N . GLU A 1 81 ? 4.557 -5.627 -16.270 1.00 83.19 81 GLU A N 1
ATOM 577 C CA . GLU A 1 81 ? 3.291 -5.352 -16.956 1.00 83.19 81 GLU A CA 1
ATOM 578 C C . GLU A 1 81 ? 2.342 -6.562 -16.920 1.00 83.19 81 GLU A C 1
ATOM 580 O O . GLU A 1 81 ? 1.159 -6.418 -16.595 1.00 83.19 81 GLU A O 1
ATOM 585 N N . ALA A 1 82 ? 2.845 -7.763 -17.222 1.00 82.56 82 ALA A N 1
ATOM 586 C CA . ALA A 1 82 ? 2.045 -8.984 -17.183 1.00 82.56 82 ALA A CA 1
ATOM 587 C C . ALA A 1 82 ? 1.506 -9.256 -15.769 1.00 82.56 82 ALA A C 1
ATOM 589 O O . ALA A 1 82 ? 0.321 -9.555 -15.606 1.00 82.56 82 ALA A O 1
ATOM 590 N N . GLY A 1 83 ? 2.344 -9.075 -14.742 1.00 82.50 83 GLY A N 1
ATOM 591 C CA . GLY A 1 83 ? 1.944 -9.186 -13.340 1.00 82.50 83 GLY A CA 1
ATOM 592 C C . GLY A 1 83 ? 0.882 -8.159 -12.940 1.00 82.50 83 GLY A C 1
ATOM 593 O O . GLY A 1 83 ? -0.107 -8.515 -12.302 1.00 82.50 83 GLY A O 1
ATOM 594 N N . ALA A 1 84 ? 1.027 -6.904 -13.372 1.00 80.56 84 ALA A N 1
ATOM 595 C CA . ALA A 1 84 ? 0.049 -5.847 -13.124 1.00 80.56 84 ALA A CA 1
ATOM 596 C C . ALA A 1 84 ? -1.317 -6.150 -13.763 1.00 80.56 84 ALA A C 1
ATOM 598 O O . ALA A 1 84 ? -2.359 -5.965 -13.133 1.00 80.56 84 ALA A O 1
ATOM 599 N N . ARG A 1 85 ? -1.322 -6.651 -15.004 1.00 81.94 85 ARG A N 1
ATOM 600 C CA . ARG A 1 85 ? -2.549 -7.052 -15.713 1.00 81.94 85 ARG A CA 1
ATOM 601 C C . ARG A 1 85 ? -3.214 -8.263 -15.066 1.00 81.94 85 ARG A C 1
ATOM 603 O O . ARG A 1 85 ? -4.433 -8.267 -14.913 1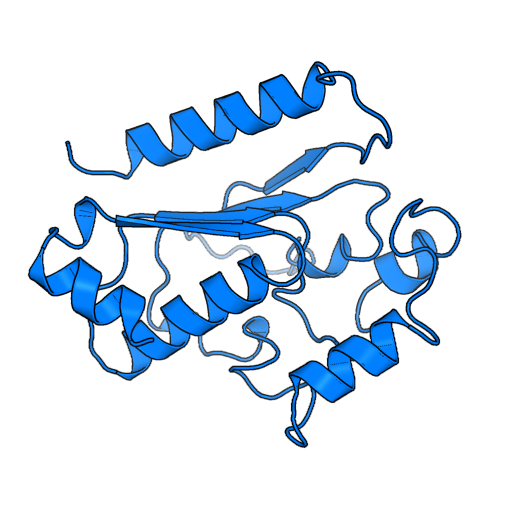.00 81.94 85 ARG A O 1
ATOM 610 N N . ALA A 1 86 ? -2.425 -9.254 -14.651 1.00 84.44 86 ALA A N 1
ATOM 611 C CA . ALA A 1 86 ? -2.925 -10.412 -13.918 1.00 84.44 86 ALA A CA 1
ATOM 612 C C . ALA A 1 86 ? -3.539 -9.998 -12.571 1.00 84.44 86 ALA A C 1
ATOM 614 O O . ALA A 1 86 ? -4.641 -10.433 -12.244 1.00 84.44 86 ALA A O 1
ATOM 615 N N . TYR A 1 87 ? -2.879 -9.097 -11.833 1.00 81.19 87 TYR A N 1
ATOM 616 C CA . TYR A 1 87 ? -3.391 -8.546 -10.576 1.00 81.19 87 TYR A CA 1
ATOM 617 C C . TYR A 1 87 ? -4.720 -7.804 -10.758 1.00 81.19 87 TYR A C 1
ATOM 619 O O . TYR A 1 87 ? -5.618 -7.926 -9.928 1.00 81.19 87 TYR A O 1
ATOM 627 N N . ALA A 1 88 ? -4.874 -7.068 -11.859 1.00 81.06 88 ALA A N 1
ATOM 628 C CA . ALA A 1 88 ? -6.106 -6.344 -12.141 1.00 81.06 88 ALA A CA 1
ATOM 629 C C . ALA A 1 88 ? -7.296 -7.263 -12.469 1.00 81.06 88 ALA A C 1
ATOM 631 O O . ALA A 1 88 ? -8.438 -6.814 -12.393 1.00 81.06 88 ALA A O 1
ATOM 632 N N . GLY A 1 89 ? -7.063 -8.531 -12.835 1.00 82.19 89 GLY A N 1
ATOM 633 C CA . GLY A 1 89 ? -8.129 -9.519 -13.031 1.00 82.19 89 GLY A CA 1
ATOM 634 C C . GLY A 1 89 ? -9.178 -9.117 -14.075 1.00 82.19 89 GLY A C 1
ATOM 635 O O . GLY A 1 89 ? -10.347 -9.463 -13.935 1.00 82.19 89 GLY A O 1
ATOM 636 N N . GLY A 1 90 ? -8.785 -8.341 -15.092 1.00 78.88 90 GLY A N 1
ATOM 637 C CA . GLY A 1 90 ? -9.689 -7.797 -16.114 1.00 78.88 90 GLY A CA 1
ATOM 638 C C . GLY A 1 90 ? -10.269 -6.412 -15.799 1.00 78.88 90 GLY A C 1
ATOM 639 O O . GLY A 1 90 ? -10.860 -5.793 -16.682 1.00 78.88 90 GLY A O 1
ATOM 640 N N . ALA A 1 91 ? -10.059 -5.878 -14.592 1.00 78.81 91 ALA A N 1
ATOM 641 C CA . ALA A 1 91 ? -10.322 -4.472 -14.302 1.00 78.81 91 ALA A CA 1
ATOM 642 C C . ALA A 1 91 ? -9.276 -3.562 -14.971 1.00 78.81 91 ALA A C 1
ATOM 644 O O . ALA A 1 91 ? -8.146 -3.963 -15.256 1.00 78.81 91 ALA A O 1
ATOM 645 N N . GLY A 1 92 ? -9.636 -2.297 -15.201 1.00 79.44 92 GLY A N 1
ATOM 646 C CA . GLY A 1 92 ? -8.672 -1.300 -15.661 1.00 79.44 92 GLY A CA 1
ATOM 647 C C . GLY A 1 92 ? -7.578 -1.063 -14.615 1.00 79.44 92 GLY A C 1
ATOM 648 O O . GLY A 1 92 ? -7.858 -1.016 -13.418 1.00 79.44 92 GLY A O 1
ATOM 649 N N . LEU A 1 93 ? -6.336 -0.833 -15.053 1.00 75.62 93 LEU A N 1
ATOM 650 C CA . LEU A 1 93 ? -5.218 -0.507 -14.148 1.00 75.62 93 LEU A CA 1
ATOM 651 C C . LEU A 1 93 ? -5.446 0.791 -13.354 1.00 75.62 93 LEU A C 1
ATOM 653 O O . LEU A 1 93 ? -4.782 1.020 -12.348 1.00 75.62 93 LEU A O 1
ATOM 657 N N . SER A 1 94 ? -6.385 1.634 -13.786 1.00 76.31 94 SER A N 1
ATOM 658 C CA . SER A 1 94 ? -6.824 2.847 -13.093 1.00 76.31 94 SER A CA 1
ATOM 659 C C . SER A 1 94 ? -7.932 2.616 -12.061 1.00 76.31 94 SER A C 1
ATOM 661 O O . SER A 1 94 ? -8.357 3.564 -11.405 1.00 76.31 94 SER A O 1
ATOM 663 N N . HIS A 1 95 ? -8.419 1.384 -11.896 1.00 78.00 95 HIS A N 1
ATOM 664 C CA . HIS A 1 95 ? -9.467 1.091 -10.925 1.00 78.00 95 HIS A CA 1
ATOM 665 C C . HIS A 1 95 ? -8.978 1.416 -9.496 1.00 78.00 95 HIS A C 1
ATOM 667 O O . HIS A 1 95 ? -7.877 0.994 -9.145 1.00 78.00 95 HIS A O 1
ATOM 673 N N . PRO A 1 96 ? -9.760 2.100 -8.636 1.00 74.94 96 PRO A N 1
ATOM 674 C CA . PRO A 1 96 ? -9.297 2.553 -7.315 1.00 74.94 96 PRO A CA 1
ATOM 675 C C . PRO A 1 96 ? -8.809 1.445 -6.373 1.00 74.94 96 PRO A C 1
ATOM 677 O O . PRO A 1 96 ? -7.957 1.684 -5.527 1.00 74.94 96 PRO A O 1
ATOM 680 N N . LEU A 1 97 ? -9.319 0.220 -6.520 1.00 73.69 97 LEU A N 1
ATOM 681 C CA . LEU A 1 97 ? -8.840 -0.939 -5.747 1.00 73.69 97 LEU A CA 1
ATOM 682 C C . LEU A 1 97 ? -7.552 -1.564 -6.312 1.00 73.69 97 LEU A C 1
ATOM 684 O O . LEU A 1 97 ? -6.861 -2.289 -5.603 1.00 73.69 97 LEU A O 1
ATOM 688 N N . VAL A 1 98 ? -7.234 -1.283 -7.578 1.00 74.81 98 VAL A N 1
ATOM 689 C CA . VAL A 1 98 ? -6.000 -1.726 -8.247 1.00 74.81 98 VAL A CA 1
ATOM 690 C C . VAL A 1 98 ? -4.899 -0.681 -8.061 1.00 74.81 98 VAL A C 1
ATOM 692 O O . VAL A 1 98 ? -3.769 -1.032 -7.738 1.00 74.81 98 VAL A O 1
ATOM 695 N N . SER A 1 99 ? -5.253 0.598 -8.201 1.00 74.44 99 SER A N 1
ATOM 696 C CA . SER A 1 99 ? -4.376 1.758 -8.034 1.00 74.44 99 SER A CA 1
ATOM 697 C C . SER A 1 99 ? -4.992 2.748 -7.029 1.00 74.44 99 SER A C 1
ATOM 699 O O . SER A 1 99 ? -5.726 3.659 -7.431 1.00 74.44 99 SER A O 1
ATOM 701 N N . PRO A 1 100 ? -4.697 2.599 -5.723 1.00 73.19 100 PRO A N 1
ATOM 702 C CA . PRO A 1 100 ? -5.317 3.375 -4.643 1.00 73.19 100 PRO A CA 1
ATOM 703 C C . PRO A 1 100 ? -5.135 4.896 -4.698 1.00 73.19 100 PRO A C 1
ATOM 705 O O . PRO A 1 100 ? -5.876 5.603 -4.022 1.00 73.19 100 PRO A O 1
ATOM 708 N N . ILE A 1 101 ? -4.231 5.443 -5.520 1.00 73.19 101 ILE A N 1
ATOM 709 C CA . ILE A 1 101 ? -4.159 6.897 -5.769 1.00 73.19 101 ILE A CA 1
ATOM 710 C C . ILE A 1 101 ? -5.451 7.464 -6.352 1.00 73.19 101 ILE A C 1
ATOM 712 O O . ILE A 1 101 ? -5.744 8.638 -6.148 1.00 73.19 101 ILE A O 1
ATOM 716 N N . TYR A 1 102 ? -6.202 6.653 -7.099 1.00 73.12 102 TYR A N 1
ATOM 717 C CA . TYR A 1 102 ? -7.467 7.077 -7.686 1.00 73.12 102 TYR A CA 1
ATOM 718 C C . TYR A 1 102 ? -8.625 6.973 -6.693 1.00 73.12 102 TYR A C 1
ATOM 720 O O . TYR A 1 102 ? -9.736 7.397 -7.005 1.00 73.12 102 TYR A O 1
ATOM 728 N N . ALA A 1 103 ? -8.389 6.426 -5.497 1.00 72.81 103 ALA A N 1
ATOM 729 C CA . ALA A 1 103 ? -9.361 6.483 -4.422 1.00 72.81 103 ALA A CA 1
ATOM 730 C C . ALA A 1 103 ? -9.430 7.901 -3.844 1.00 72.81 103 ALA A C 1
ATOM 732 O O . ALA A 1 103 ? -8.432 8.614 -3.742 1.00 72.81 103 ALA A O 1
ATOM 733 N N . ASP A 1 104 ? -10.620 8.306 -3.409 1.00 72.25 104 ASP A N 1
ATOM 734 C CA . ASP A 1 104 ? -10.816 9.604 -2.770 1.00 72.25 104 ASP A CA 1
ATOM 735 C C . ASP A 1 104 ? -10.163 9.634 -1.380 1.00 72.25 104 ASP A C 1
ATOM 737 O O . ASP A 1 104 ? -10.771 9.233 -0.391 1.00 72.25 104 ASP A O 1
ATOM 741 N N . LEU A 1 105 ? -8.920 10.105 -1.279 1.00 69.88 105 LEU A N 1
ATOM 742 C CA . LEU A 1 105 ? -8.186 10.203 -0.011 1.00 69.88 105 LEU A CA 1
ATOM 743 C C . LEU A 1 105 ? -8.656 11.368 0.885 1.00 69.88 105 LEU A C 1
ATOM 745 O O . LEU A 1 105 ? -8.186 11.493 2.017 1.00 69.88 105 LEU A O 1
ATOM 749 N N . SER A 1 106 ? -9.588 12.215 0.425 1.00 66.75 106 SER A N 1
ATOM 750 C CA . SER A 1 106 ? -10.098 13.348 1.216 1.00 66.75 106 SER A CA 1
ATOM 751 C C . SER A 1 106 ? -10.961 12.905 2.402 1.00 66.75 106 SER A C 1
ATOM 753 O O . SER A 1 106 ? -11.006 13.590 3.424 1.00 66.75 106 SER A O 1
ATOM 755 N N . LYS A 1 107 ? -11.566 11.713 2.302 1.00 68.31 107 LYS A N 1
ATOM 756 C CA . LYS A 1 107 ? -12.429 11.087 3.319 1.00 68.31 107 LYS A CA 1
AT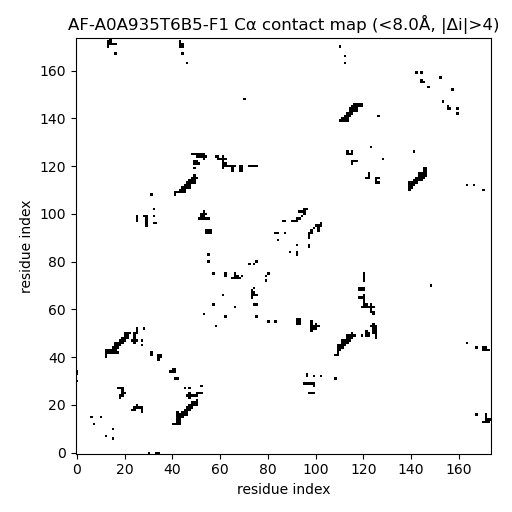OM 757 C C . LYS A 1 107 ? -11.688 10.570 4.554 1.00 68.31 107 LYS A C 1
ATOM 759 O O . LYS A 1 107 ? -12.307 10.004 5.449 1.00 68.31 107 LYS A O 1
ATOM 764 N N . GLY A 1 108 ? -10.375 10.765 4.609 1.00 70.81 108 GLY A N 1
ATOM 765 C CA . GLY A 1 108 ? -9.532 10.317 5.706 1.00 70.81 108 GLY A CA 1
ATOM 766 C C . GLY A 1 108 ? -8.715 9.089 5.331 1.00 70.81 108 GLY A C 1
ATOM 767 O O . GLY A 1 108 ? -9.164 8.190 4.616 1.00 70.81 108 GLY A O 1
ATOM 768 N N . PHE A 1 109 ? -7.482 9.093 5.821 1.00 81.50 109 PHE A N 1
ATOM 769 C CA . PHE A 1 109 ? -6.518 8.014 5.697 1.00 81.50 109 PHE A CA 1
ATOM 770 C C . PHE A 1 109 ? -5.736 7.961 7.013 1.00 81.50 109 PHE A C 1
ATOM 772 O O . PHE A 1 109 ? -5.441 9.029 7.567 1.00 81.50 109 PHE A O 1
ATOM 779 N N . PRO A 1 110 ? -5.425 6.770 7.547 1.00 86.25 110 PRO A N 1
ATOM 780 C CA . PRO A 1 110 ? -4.659 6.674 8.772 1.00 86.25 110 PRO A CA 1
ATOM 781 C C . PRO A 1 110 ? -3.254 7.258 8.564 1.00 86.25 110 PRO A C 1
ATOM 783 O O . PRO A 1 110 ? -2.748 7.294 7.432 1.00 86.25 110 PRO A O 1
ATOM 786 N N . PRO A 1 111 ? -2.596 7.709 9.642 1.00 88.25 111 PRO A N 1
ATOM 787 C CA . PRO A 1 111 ? -1.186 8.066 9.613 1.00 88.25 111 PRO A CA 1
ATOM 788 C C . PRO A 1 111 ? -0.383 7.008 8.857 1.00 88.25 111 PRO A C 1
ATOM 790 O O . PRO A 1 111 ? -0.499 5.811 9.127 1.00 88.25 111 PRO A O 1
ATOM 793 N N . SER A 1 112 ? 0.397 7.446 7.867 1.00 86.31 112 SER A N 1
ATOM 794 C CA . SER A 1 112 ? 1.055 6.538 6.929 1.00 86.31 112 SER A CA 1
ATOM 795 C C . SER A 1 112 ? 2.527 6.860 6.735 1.00 86.31 112 SER A C 1
ATOM 797 O O . SER A 1 112 ? 2.893 8.014 6.501 1.00 86.31 112 SER A O 1
ATOM 799 N N . PHE A 1 113 ? 3.356 5.820 6.785 1.00 85.69 113 PHE A N 1
ATOM 800 C CA . PHE A 1 113 ? 4.783 5.882 6.500 1.00 85.69 113 PHE A CA 1
ATOM 801 C C . PHE A 1 113 ? 5.062 5.286 5.121 1.00 85.69 113 PHE A C 1
ATOM 803 O O . PHE A 1 113 ? 4.770 4.114 4.875 1.00 85.69 113 PHE A O 1
ATOM 810 N N . LEU A 1 114 ? 5.641 6.092 4.230 1.00 84.31 114 LEU A N 1
ATOM 811 C CA . LEU A 1 114 ? 5.984 5.686 2.868 1.00 84.31 114 LEU A CA 1
ATOM 812 C C . LEU A 1 114 ? 7.506 5.653 2.725 1.00 84.31 114 LEU A C 1
ATOM 814 O O . LEU A 1 114 ? 8.196 6.644 2.977 1.00 84.31 114 LEU A O 1
ATOM 818 N N . SER A 1 115 ? 8.048 4.516 2.301 1.00 84.25 115 SER A N 1
ATOM 819 C CA . SER A 1 115 ? 9.489 4.359 2.094 1.00 84.25 115 SER A CA 1
ATOM 820 C C . SER A 1 115 ? 9.773 3.674 0.771 1.00 84.25 115 SER A C 1
ATOM 822 O O . SER A 1 115 ? 9.078 2.744 0.389 1.00 84.25 115 SER A O 1
ATOM 824 N N . THR A 1 116 ? 10.798 4.134 0.069 1.00 83.62 116 THR A N 1
ATOM 825 C CA . THR A 1 116 ? 11.158 3.656 -1.273 1.00 83.62 116 THR A CA 1
ATOM 826 C C . THR A 1 116 ? 12.643 3.827 -1.506 1.00 83.62 116 THR A C 1
ATOM 828 O O . THR A 1 116 ? 13.296 4.573 -0.777 1.00 83.62 116 THR A O 1
ATOM 831 N N . GLY A 1 117 ? 13.189 3.202 -2.547 1.00 83.38 117 GLY A N 1
ATOM 832 C CA . GLY A 1 117 ? 14.580 3.412 -2.919 1.00 83.38 117 GLY A CA 1
ATOM 833 C C . GLY A 1 117 ? 14.843 4.388 -4.042 1.00 83.38 117 GLY A C 1
ATOM 834 O O . GLY A 1 117 ? 14.023 4.591 -4.920 1.00 83.38 117 GLY A O 1
ATOM 835 N N . THR A 1 118 ? 16.029 5.005 -4.029 1.00 84.81 118 THR A N 1
ATOM 836 C CA . THR A 1 118 ? 16.426 5.959 -5.083 1.00 84.81 118 THR A CA 1
ATOM 837 C C . THR A 1 118 ? 16.604 5.291 -6.445 1.00 84.81 118 THR A C 1
ATOM 839 O O . THR A 1 118 ? 16.500 5.961 -7.460 1.00 84.81 118 THR A O 1
ATOM 842 N N . ARG A 1 119 ? 16.906 3.987 -6.454 1.00 84.56 119 ARG A N 1
ATOM 843 C CA . ARG A 1 119 ? 17.035 3.155 -7.660 1.00 84.56 119 ARG A CA 1
ATOM 844 C C . ARG A 1 119 ? 15.813 2.267 -7.893 1.00 84.56 119 ARG A C 1
ATOM 846 O O . ARG A 1 119 ? 15.885 1.365 -8.708 1.00 84.56 119 ARG A O 1
ATOM 853 N N . ASP A 1 120 ? 14.752 2.478 -7.121 1.00 82.19 120 ASP A N 1
ATOM 854 C CA . ASP A 1 120 ? 13.524 1.710 -7.266 1.00 82.19 120 ASP A CA 1
ATOM 855 C C . ASP A 1 120 ? 12.790 2.173 -8.529 1.00 82.19 120 ASP A C 1
ATOM 857 O O . ASP A 1 120 ? 12.569 3.376 -8.724 1.00 82.19 120 ASP A O 1
ATOM 861 N N . LEU A 1 121 ? 12.406 1.228 -9.379 1.00 83.00 121 LEU A N 1
ATOM 862 C CA . LEU A 1 121 ? 11.582 1.476 -10.557 1.00 83.00 121 LEU A CA 1
ATOM 863 C C . LEU A 1 121 ? 10.221 2.092 -10.171 1.00 83.00 121 LEU A C 1
ATOM 865 O O . LEU A 1 121 ? 9.665 2.900 -10.914 1.00 83.00 121 LEU A O 1
ATOM 869 N N . LEU A 1 122 ? 9.723 1.792 -8.967 1.00 80.19 122 LEU A N 1
ATOM 870 C CA . LEU A 1 122 ? 8.467 2.280 -8.388 1.00 80.19 122 LEU A CA 1
ATOM 871 C C . LEU A 1 122 ? 8.635 3.540 -7.517 1.00 80.19 122 LEU A C 1
ATOM 873 O O . LEU A 1 122 ? 7.699 3.943 -6.818 1.00 80.19 122 LEU A O 1
ATOM 877 N N . LEU A 1 123 ? 9.790 4.213 -7.565 1.00 83.38 123 LEU A N 1
ATOM 878 C CA . LEU A 1 123 ? 10.070 5.426 -6.784 1.00 83.38 123 LEU A CA 1
ATOM 879 C C . LEU A 1 123 ? 9.025 6.531 -6.993 1.00 83.38 123 LEU A C 1
ATOM 881 O O . LEU A 1 123 ? 8.416 7.006 -6.031 1.00 83.38 123 LEU A O 1
ATOM 885 N N . SER A 1 124 ? 8.769 6.917 -8.245 1.00 77.94 124 SER A N 1
ATOM 886 C CA . SER A 1 124 ? 7.741 7.908 -8.598 1.00 77.94 124 SER A CA 1
ATOM 887 C C . SER A 1 124 ? 6.335 7.427 -8.271 1.00 77.94 124 SER A C 1
ATOM 889 O O . SER A 1 124 ? 5.394 8.222 -8.270 1.00 77.94 124 SER A O 1
ATOM 891 N N . CYS A 1 125 ? 6.187 6.126 -8.023 1.00 70.88 125 CYS A N 1
ATOM 892 C CA . CYS A 1 125 ? 4.925 5.530 -7.660 1.00 70.88 125 CYS A CA 1
ATOM 893 C C . CYS A 1 125 ? 4.669 5.522 -6.152 1.00 70.88 125 CYS A C 1
ATOM 895 O O . CYS A 1 125 ? 3.508 5.427 -5.763 1.00 70.88 125 CYS A O 1
ATOM 897 N N . THR A 1 126 ? 5.722 5.679 -5.341 1.00 70.25 126 THR A N 1
ATOM 898 C CA . THR A 1 126 ? 5.667 5.743 -3.873 1.00 70.25 126 THR A CA 1
ATOM 899 C C . THR A 1 126 ? 5.679 7.186 -3.354 1.00 70.25 126 THR A C 1
ATOM 901 O O . THR A 1 126 ? 5.034 7.496 -2.355 1.00 70.25 126 THR A O 1
ATOM 904 N N . VAL A 1 127 ? 6.403 8.093 -4.019 1.00 65.06 127 VAL A N 1
ATOM 905 C CA . VAL A 1 127 ? 6.487 9.508 -3.623 1.00 65.06 127 VAL A CA 1
ATOM 906 C C . VAL A 1 127 ? 5.419 10.316 -4.370 1.00 65.06 127 VAL A C 1
ATOM 908 O O . VAL A 1 127 ? 5.343 10.224 -5.597 1.00 65.06 127 VAL A O 1
ATOM 911 N N . PRO A 1 128 ? 4.609 11.150 -3.690 1.00 54.34 128 PRO A N 1
ATOM 912 C CA . PRO A 1 128 ? 3.774 12.112 -4.392 1.00 54.34 128 PRO A CA 1
ATOM 913 C C . PRO A 1 128 ? 4.679 13.072 -5.171 1.00 54.34 128 PRO A C 1
ATOM 915 O O . PRO A 1 128 ? 5.593 13.663 -4.593 1.00 54.34 128 PRO A O 1
ATOM 918 N N . ALA A 1 129 ? 4.420 13.264 -6.467 1.00 35.78 129 ALA A N 1
ATOM 919 C CA . ALA A 1 129 ? 5.040 14.364 -7.202 1.00 35.78 129 ALA A CA 1
ATOM 920 C C . ALA A 1 129 ? 4.837 15.677 -6.413 1.00 35.78 129 ALA A C 1
ATOM 922 O O . ALA A 1 129 ? 3.775 15.851 -5.800 1.00 35.78 129 ALA A O 1
ATOM 923 N N . PRO A 1 130 ? 5.817 16.598 -6.384 1.00 28.55 130 PRO A N 1
ATOM 924 C CA . PRO A 1 130 ? 5.619 17.896 -5.761 1.00 28.55 130 PRO A CA 1
ATOM 925 C C . PRO A 1 130 ? 4.476 18.615 -6.487 1.00 28.55 130 PRO A C 1
ATOM 927 O O . PRO A 1 130 ? 4.631 19.106 -7.599 1.00 28.55 130 PRO A O 1
ATOM 930 N N . CYS A 1 131 ? 3.302 18.644 -5.861 1.00 22.72 131 CYS A N 1
ATOM 931 C CA . CYS A 1 131 ? 2.185 19.458 -6.313 1.00 22.72 131 CYS A CA 1
ATOM 932 C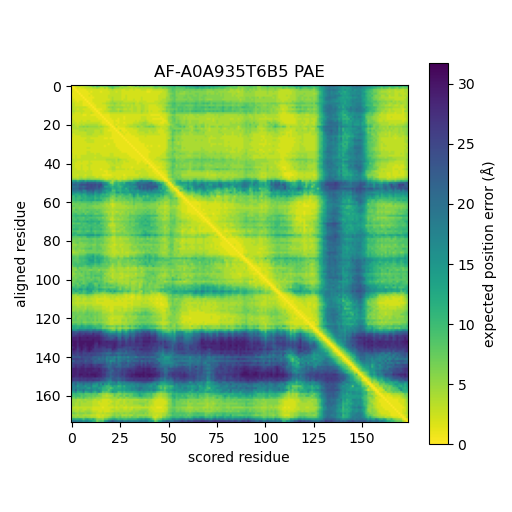 C . CYS A 1 131 ? 2.529 20.931 -6.026 1.00 22.72 131 CYS A C 1
ATOM 934 O O . CYS A 1 131 ? 2.904 21.241 -4.885 1.00 22.72 131 CYS A O 1
ATOM 936 N N . PRO A 1 132 ? 2.408 21.856 -6.995 1.00 24.28 132 PRO A N 1
ATOM 937 C CA . PRO A 1 132 ? 2.575 23.282 -6.757 1.00 24.28 132 PRO A CA 1
ATOM 938 C C . PRO A 1 132 ? 1.325 23.826 -6.051 1.00 24.28 132 PRO A C 1
ATOM 940 O O . PRO A 1 132 ? 0.574 24.614 -6.604 1.00 24.28 132 PRO A O 1
ATOM 943 N N . ALA A 1 133 ? 1.054 23.384 -4.823 1.00 27.81 133 ALA A N 1
ATOM 944 C CA . ALA A 1 133 ? 0.030 23.985 -3.979 1.00 27.81 133 ALA A CA 1
ATOM 945 C C . ALA A 1 133 ? 0.309 23.695 -2.504 1.00 27.81 133 ALA A C 1
ATOM 947 O O . ALA A 1 133 ? 0.319 22.566 -2.012 1.00 27.81 133 ALA A O 1
ATOM 948 N N . ARG A 1 134 ? 0.562 24.780 -1.786 1.00 33.34 134 ARG A N 1
ATOM 949 C CA . ARG A 1 134 ? 0.899 24.852 -0.372 1.00 33.34 134 ARG A CA 1
ATOM 950 C C . ARG A 1 134 ? -0.379 24.674 0.465 1.00 33.34 134 ARG A C 1
ATOM 952 O O . ARG A 1 134 ? -0.918 25.659 0.947 1.00 33.34 134 ARG A O 1
ATOM 959 N N . SER A 1 135 ? -0.882 23.450 0.659 1.00 24.50 135 SER A N 1
ATOM 960 C CA . SER A 1 135 ? -1.996 23.196 1.595 1.00 24.50 135 SER A CA 1
ATOM 961 C C . SER A 1 135 ? -1.523 22.494 2.873 1.00 24.50 135 SER A C 1
ATOM 963 O O . SER A 1 135 ? -0.962 21.399 2.838 1.00 24.50 135 SER A O 1
ATOM 965 N N . ARG A 1 136 ? -1.749 23.160 4.010 1.00 30.69 136 ARG A N 1
ATOM 966 C CA . ARG A 1 136 ? -1.445 22.736 5.386 1.00 30.69 136 ARG A CA 1
ATOM 967 C C . ARG A 1 136 ? -2.285 21.511 5.802 1.00 30.69 136 ARG A C 1
ATOM 969 O O . ARG A 1 136 ? -3.394 21.683 6.289 1.00 30.69 136 ARG A O 1
ATOM 976 N N . ARG A 1 137 ? -1.762 20.292 5.651 1.00 31.16 137 ARG A N 1
ATOM 977 C CA . ARG A 1 137 ? -2.212 19.064 6.351 1.00 31.16 137 ARG A CA 1
ATOM 978 C C . ARG A 1 137 ? -0.990 18.173 6.638 1.00 31.16 137 ARG A C 1
ATOM 980 O O . ARG A 1 137 ? 0.010 18.324 5.927 1.00 31.16 137 ARG A O 1
ATOM 987 N N . PRO A 1 138 ? -1.012 17.314 7.679 1.00 31.45 138 PRO A N 1
ATOM 988 C CA . PRO A 1 138 ? 0.161 16.532 8.055 1.00 31.45 138 PRO A CA 1
ATOM 989 C C . PRO A 1 138 ? 0.525 15.587 6.909 1.00 31.45 138 PRO A C 1
ATOM 991 O O . PRO A 1 138 ? -0.306 14.822 6.424 1.00 31.45 138 PRO A O 1
ATOM 994 N N . ARG A 1 139 ? 1.757 15.724 6.414 1.00 34.62 139 ARG A N 1
ATOM 995 C CA . ARG A 1 139 ? 2.275 14.952 5.284 1.00 34.62 139 ARG A CA 1
ATOM 996 C C . ARG A 1 139 ? 2.707 13.565 5.771 1.00 34.62 139 ARG A C 1
ATOM 998 O O . ARG A 1 139 ? 3.293 13.493 6.851 1.00 34.62 139 ARG A O 1
ATOM 1005 N N . PRO A 1 140 ? 2.506 12.495 4.982 1.00 40.81 140 PRO A N 1
ATOM 1006 C CA . PRO A 1 140 ? 3.166 11.222 5.247 1.00 40.81 140 PRO A CA 1
ATOM 1007 C C . PRO A 1 140 ? 4.685 11.433 5.238 1.00 40.81 140 PRO A C 1
ATOM 1009 O O . PRO A 1 140 ? 5.228 12.106 4.352 1.00 40.81 140 PRO A O 1
ATOM 1012 N N . SER A 1 141 ? 5.380 10.902 6.242 1.00 36.41 141 SER A N 1
ATOM 1013 C CA . SER A 1 141 ? 6.838 10.969 6.307 1.00 36.41 141 SER A CA 1
ATOM 1014 C C . SER A 1 141 ? 7.419 10.076 5.207 1.00 36.41 141 SER A C 1
ATOM 1016 O O . SER A 1 141 ? 7.177 8.873 5.164 1.00 36.41 141 SER A O 1
ATOM 1018 N N . CYS A 1 142 ? 8.146 10.695 4.273 1.00 34.56 142 CYS A N 1
ATOM 1019 C CA . CYS A 1 142 ? 8.773 10.019 3.138 1.00 34.56 142 CYS A CA 1
ATOM 1020 C C . CYS A 1 142 ? 10.280 9.906 3.381 1.00 34.56 142 CYS A C 1
ATOM 1022 O O . CYS A 1 142 ? 10.953 10.921 3.575 1.00 34.56 142 CYS A O 1
ATOM 1024 N N . THR A 1 143 ? 10.835 8.694 3.338 1.00 38.84 143 THR A N 1
ATOM 1025 C CA . THR A 1 143 ? 12.292 8.479 3.398 1.00 38.84 143 THR A CA 1
ATOM 1026 C C . THR A 1 143 ? 12.763 7.633 2.223 1.00 38.84 143 THR A C 1
ATOM 1028 O O . THR A 1 143 ? 12.178 6.583 1.968 1.00 38.84 143 THR A O 1
ATOM 1031 N N . SER A 1 144 ? 13.825 8.062 1.529 1.00 33.47 144 SER A N 1
ATOM 1032 C CA . SER A 1 144 ? 14.425 7.301 0.428 1.00 33.47 144 SER A CA 1
ATOM 1033 C C . SER A 1 144 ? 15.644 6.478 0.884 1.00 33.47 144 SER A C 1
ATOM 1035 O O . SER A 1 144 ? 16.546 6.994 1.549 1.00 33.47 144 SER A O 1
ATOM 1037 N N . SER A 1 145 ? 15.703 5.187 0.540 1.00 37.25 145 SER A N 1
ATOM 1038 C CA . SER A 1 145 ? 16.800 4.266 0.890 1.00 37.25 145 SER A CA 1
ATOM 1039 C 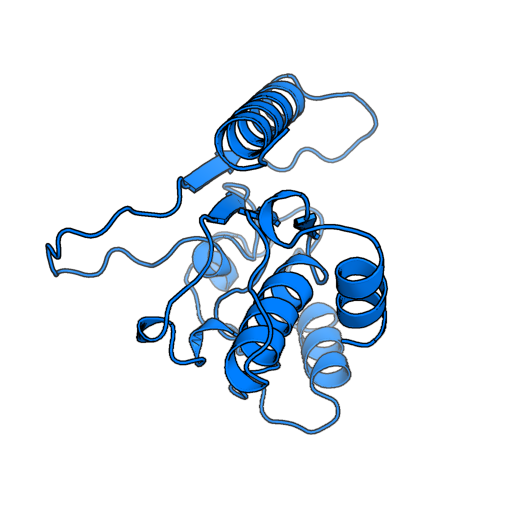C . SER A 1 145 ? 17.227 3.395 -0.302 1.00 37.25 145 SER A C 1
ATOM 1041 O O . SER A 1 145 ? 16.425 2.714 -0.912 1.00 37.25 145 SER A O 1
ATOM 1043 N N . ARG A 1 146 ? 18.512 3.388 -0.684 1.00 34.09 146 ARG A N 1
ATOM 1044 C CA . ARG A 1 146 ? 19.006 2.565 -1.814 1.00 34.09 146 ARG A CA 1
ATOM 1045 C C . ARG A 1 146 ? 18.610 1.079 -1.661 1.00 34.09 146 ARG A C 1
ATOM 1047 O O . ARG A 1 146 ? 18.892 0.533 -0.593 1.00 34.09 146 ARG A O 1
ATOM 1054 N N . PRO A 1 147 ? 18.071 0.409 -2.700 1.00 30.81 147 PRO A N 1
ATOM 1055 C CA . PRO A 1 147 ? 17.909 -1.037 -2.660 1.00 30.81 147 PRO A CA 1
ATOM 1056 C C . PRO A 1 147 ? 19.297 -1.683 -2.766 1.00 30.81 147 PRO A C 1
ATOM 1058 O O . PRO A 1 147 ? 20.071 -1.392 -3.681 1.00 30.81 147 PRO A O 1
ATOM 1061 N N . CYS A 1 148 ? 19.636 -2.517 -1.786 1.00 30.14 148 CYS A N 1
ATOM 1062 C CA . CYS A 1 148 ? 20.845 -3.335 -1.769 1.00 30.14 148 CYS A CA 1
ATOM 1063 C C . CYS A 1 148 ? 20.405 -4.793 -1.886 1.00 30.14 148 CYS A C 1
ATOM 1065 O O . CYS A 1 148 ? 19.812 -5.332 -0.955 1.00 30.14 148 CYS A O 1
ATOM 1067 N N . GLY A 1 149 ? 20.692 -5.422 -3.025 1.00 34.91 149 GLY A N 1
ATOM 1068 C CA . GLY A 1 149 ? 20.631 -6.874 -3.136 1.00 34.91 149 GLY A CA 1
ATOM 1069 C C . GLY A 1 149 ? 21.696 -7.518 -2.244 1.00 34.91 149 GLY A C 1
ATOM 1070 O O . GLY A 1 149 ? 22.791 -6.974 -2.103 1.00 34.91 149 GLY A O 1
ATOM 1071 N N . THR A 1 150 ? 21.372 -8.698 -1.710 1.00 33.16 150 THR A N 1
ATOM 1072 C CA . THR A 1 150 ? 22.214 -9.656 -0.957 1.00 33.16 150 THR A CA 1
ATOM 1073 C C . THR A 1 150 ? 22.261 -9.533 0.583 1.00 33.16 150 THR A C 1
ATOM 1075 O O . THR A 1 150 ? 22.774 -8.575 1.148 1.00 33.16 150 THR A O 1
ATOM 1078 N N . ALA A 1 151 ? 21.700 -10.570 1.229 1.00 34.59 151 ALA A N 1
ATOM 1079 C CA . ALA A 1 151 ? 21.998 -11.295 2.485 1.00 34.59 151 ALA A CA 1
ATOM 1080 C C . ALA A 1 151 ? 22.729 -10.670 3.706 1.00 34.59 151 ALA A C 1
ATOM 1082 O O . ALA A 1 151 ? 22.938 -11.381 4.688 1.00 34.59 151 ALA A O 1
ATOM 1083 N N . ARG A 1 152 ? 23.097 -9.386 3.738 1.00 29.12 152 ARG A N 1
ATOM 1084 C CA . ARG A 1 152 ? 23.632 -8.711 4.939 1.00 29.12 152 ARG A CA 1
ATOM 1085 C C . ARG A 1 152 ? 22.731 -7.543 5.351 1.00 29.12 152 ARG A C 1
ATOM 1087 O O . ARG A 1 152 ? 22.307 -6.788 4.475 1.00 29.12 152 ARG A O 1
ATOM 1094 N N . PRO A 1 153 ? 22.471 -7.323 6.658 1.00 38.19 153 PRO A N 1
ATOM 1095 C CA . PRO A 1 153 ? 21.720 -6.154 7.094 1.00 38.19 153 PRO A CA 1
ATOM 1096 C C . PRO A 1 153 ? 22.510 -4.892 6.738 1.00 38.19 153 PRO A C 1
ATOM 1098 O O . PRO A 1 153 ? 23.558 -4.598 7.312 1.00 38.19 153 PRO A O 1
ATOM 1101 N N . CYS A 1 154 ? 22.025 -4.147 5.748 1.00 44.09 154 CYS A N 1
ATOM 1102 C CA . CYS A 1 154 ? 22.602 -2.863 5.383 1.00 44.09 154 CYS A CA 1
ATOM 1103 C C . CYS A 1 154 ? 22.334 -1.851 6.517 1.00 44.09 154 CYS A C 1
ATOM 1105 O O . CYS A 1 154 ? 21.191 -1.759 6.974 1.00 44.09 154 CYS A O 1
ATOM 1107 N N . PRO A 1 155 ? 23.305 -1.013 6.929 1.00 42.78 155 PRO A N 1
ATOM 1108 C CA . PRO A 1 155 ? 23.098 0.001 7.971 1.00 42.78 155 PRO A CA 1
ATOM 1109 C C . PRO A 1 155 ? 21.918 0.951 7.699 1.00 42.78 155 PRO A C 1
ATOM 1111 O O . PRO A 1 155 ? 21.271 1.443 8.619 1.00 42.78 155 PRO A O 1
ATOM 1114 N N . ARG A 1 156 ? 21.591 1.192 6.421 1.00 47.88 156 ARG A N 1
ATOM 1115 C CA . ARG A 1 156 ? 20.428 2.003 6.020 1.00 47.88 156 ARG A CA 1
ATOM 1116 C C . ARG A 1 156 ? 19.105 1.244 6.088 1.00 47.88 156 ARG A C 1
ATOM 1118 O O . ARG A 1 156 ? 18.086 1.863 6.370 1.00 47.88 156 ARG A O 1
ATOM 1125 N N . ALA A 1 157 ? 19.115 -0.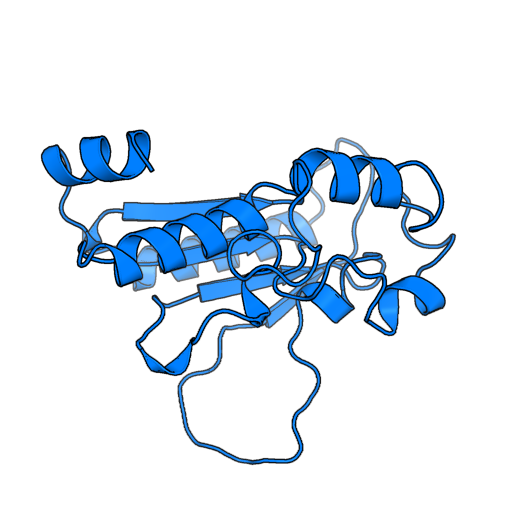069 5.858 1.00 54.69 157 ALA A N 1
ATOM 1126 C CA . ALA A 1 157 ? 17.944 -0.904 6.106 1.00 54.69 157 ALA A CA 1
ATOM 1127 C C . ALA A 1 157 ? 17.641 -0.924 7.611 1.00 54.69 157 ALA A C 1
ATOM 1129 O O . ALA A 1 157 ? 16.509 -0.670 8.001 1.00 54.69 157 ALA A O 1
ATOM 1130 N N . ALA A 1 158 ? 18.674 -1.063 8.451 1.00 55.56 158 ALA A N 1
ATOM 1131 C CA . ALA A 1 158 ? 18.544 -0.949 9.902 1.00 55.56 158 ALA A CA 1
ATOM 1132 C C . ALA A 1 158 ? 18.003 0.428 10.342 1.00 55.56 158 ALA A C 1
ATOM 1134 O O . ALA A 1 158 ? 17.108 0.493 11.183 1.00 55.56 158 ALA A O 1
ATOM 1135 N N . SER A 1 159 ? 18.467 1.531 9.735 1.00 60.75 159 SER A N 1
ATOM 1136 C CA . SER A 1 159 ? 17.944 2.868 10.063 1.00 60.75 159 SER A CA 1
ATOM 1137 C C . SER A 1 159 ? 16.518 3.112 9.551 1.00 60.75 159 SER A C 1
ATOM 1139 O O . SER A 1 159 ? 15.756 3.830 10.195 1.00 60.75 159 SER A O 1
ATOM 1141 N N . SER A 1 160 ? 16.124 2.500 8.429 1.00 69.19 160 SER A N 1
ATOM 1142 C CA . SER A 1 160 ? 14.739 2.529 7.946 1.00 69.19 160 SER A CA 1
ATOM 1143 C C . SER A 1 160 ? 13.817 1.740 8.873 1.00 69.19 160 SER A C 1
ATOM 1145 O O . SER A 1 160 ? 12.755 2.240 9.230 1.00 69.19 160 SER A O 1
ATOM 1147 N N . SER A 1 161 ? 14.232 0.550 9.313 1.00 73.50 161 SER A N 1
ATOM 1148 C CA . SER A 1 161 ? 13.470 -0.261 10.266 1.00 73.50 161 SER A CA 1
ATOM 1149 C C . SER A 1 161 ? 13.291 0.457 11.602 1.00 73.50 161 SER A C 1
ATOM 1151 O O . SER A 1 161 ? 12.182 0.495 12.118 1.00 73.50 161 SER A O 1
ATOM 1153 N N . ALA A 1 162 ? 14.332 1.120 12.119 1.00 80.44 162 ALA A N 1
ATOM 1154 C CA . ALA A 1 162 ? 14.228 1.911 13.346 1.00 80.44 162 ALA A CA 1
ATOM 1155 C C . ALA A 1 162 ? 13.201 3.054 13.231 1.00 80.44 162 ALA A C 1
ATOM 1157 O O . ALA A 1 162 ? 12.433 3.297 14.159 1.00 80.44 162 ALA A O 1
ATOM 1158 N N . LYS A 1 163 ? 13.139 3.730 12.075 1.00 84.38 163 LYS A N 1
ATOM 1159 C CA . LYS A 1 163 ? 12.133 4.775 11.815 1.00 84.38 163 LYS A CA 1
ATOM 1160 C C . LYS A 1 163 ? 10.719 4.213 11.721 1.00 84.38 163 LYS A C 1
ATOM 1162 O O . LYS A 1 163 ? 9.793 4.862 12.193 1.00 84.38 163 LYS A O 1
ATOM 1167 N N . VAL A 1 164 ? 10.558 3.028 11.133 1.00 85.19 164 VAL A N 1
ATOM 1168 C CA . VAL A 1 164 ? 9.268 2.328 11.090 1.00 85.19 164 VAL A CA 1
ATOM 1169 C C . VAL A 1 164 ? 8.827 1.940 12.501 1.00 85.19 164 VAL A C 1
ATOM 1171 O O . VAL A 1 164 ? 7.690 2.225 12.859 1.00 85.19 164 VAL A O 1
ATOM 1174 N N . CYS A 1 165 ? 9.714 1.373 13.325 1.00 84.88 165 CYS A N 1
ATOM 1175 C CA . CYS A 1 165 ? 9.397 1.042 14.716 1.00 84.88 165 CYS A CA 1
ATOM 1176 C C . CYS A 1 165 ? 8.974 2.284 15.506 1.00 84.88 165 CYS A C 1
ATOM 1178 O O . CYS A 1 165 ? 7.892 2.289 16.080 1.00 84.88 165 CYS A O 1
ATOM 1180 N N . ALA A 1 166 ? 9.755 3.367 15.449 1.00 87.44 166 ALA A N 1
ATOM 1181 C CA . ALA A 1 166 ? 9.412 4.618 16.125 1.00 87.44 166 ALA A CA 1
ATOM 1182 C C . ALA A 1 166 ? 8.090 5.222 15.615 1.00 87.44 166 ALA A C 1
ATOM 1184 O O . ALA A 1 166 ? 7.320 5.801 16.377 1.00 87.44 166 ALA A O 1
ATOM 1185 N N . PHE A 1 167 ? 7.802 5.092 14.317 1.00 88.00 167 PHE A N 1
ATOM 1186 C CA . PHE A 1 167 ? 6.524 5.514 13.754 1.00 88.00 167 PHE A CA 1
ATOM 1187 C C . PHE A 1 167 ? 5.361 4.697 14.327 1.00 88.00 167 PHE A C 1
ATOM 1189 O O . PHE A 1 167 ? 4.376 5.287 14.763 1.00 88.00 167 PHE A O 1
ATOM 1196 N N . LEU A 1 168 ? 5.485 3.370 14.374 1.00 87.56 168 LEU A N 1
ATOM 1197 C CA . LEU A 1 168 ? 4.456 2.489 14.925 1.00 87.56 168 LEU A CA 1
ATOM 1198 C C . LEU A 1 168 ? 4.249 2.719 16.425 1.00 87.56 168 LEU A C 1
ATOM 1200 O O . LEU A 1 168 ? 3.110 2.832 16.862 1.00 87.56 168 LEU A O 1
ATOM 1204 N N . GLU A 1 169 ? 5.325 2.871 17.198 1.00 87.75 169 GLU A N 1
ATOM 1205 C CA . GLU A 1 169 ? 5.264 3.154 18.639 1.00 87.75 169 GLU A CA 1
ATOM 1206 C C . GLU A 1 169 ? 4.531 4.459 18.964 1.00 87.75 169 GLU A C 1
ATOM 1208 O O . GLU A 1 169 ? 3.859 4.541 19.986 1.00 87.75 169 GLU A O 1
ATOM 1213 N N . ASN A 1 170 ? 4.627 5.463 18.091 1.00 89.00 170 ASN A N 1
ATOM 1214 C CA . ASN A 1 170 ? 3.951 6.747 18.277 1.00 89.00 170 ASN A CA 1
ATOM 1215 C C . ASN A 1 170 ? 2.455 6.726 17.925 1.00 89.00 170 ASN A C 1
ATOM 1217 O O . ASN A 1 170 ? 1.749 7.667 18.278 1.00 89.00 170 ASN A O 1
ATOM 1221 N N . HIS A 1 171 ? 1.986 5.722 17.180 1.00 87.06 171 HIS A N 1
ATOM 1222 C CA . HIS A 1 171 ? 0.631 5.711 16.613 1.00 87.06 171 HIS A CA 1
ATOM 1223 C C . HIS A 1 171 ? -0.220 4.528 17.076 1.00 87.06 171 HIS A C 1
ATOM 1225 O O . HIS A 1 171 ? -1.442 4.597 16.983 1.00 87.06 171 HIS A O 1
ATOM 1231 N N . LEU A 1 172 ? 0.400 3.455 17.567 1.00 86.56 172 LEU A N 1
ATOM 1232 C CA . LEU A 1 172 ? -0.305 2.357 18.210 1.00 86.56 172 LEU A CA 1
ATOM 1233 C C . LEU A 1 172 ? -0.591 2.717 19.668 1.00 86.56 172 LEU A C 1
ATOM 1235 O O . LEU A 1 172 ? 0.321 3.034 20.432 1.00 86.56 172 LEU A O 1
ATOM 1239 N N . ASN A 1 173 ? -1.860 2.626 20.061 1.00 74.69 173 ASN A N 1
ATOM 1240 C CA . ASN A 1 173 ? -2.242 2.713 21.464 1.00 74.69 173 ASN A CA 1
ATOM 1241 C C . ASN A 1 173 ? -1.783 1.425 22.157 1.00 74.69 173 ASN A C 1
ATOM 1243 O O . ASN A 1 173 ? -2.165 0.332 21.733 1.00 74.69 173 ASN A O 1
ATOM 1247 N N . ARG A 1 174 ? -0.941 1.559 23.185 1.00 58.81 174 ARG A N 1
ATOM 1248 C CA . ARG A 1 174 ? -0.588 0.443 24.070 1.00 58.81 174 ARG A CA 1
ATOM 1249 C C . ARG A 1 174 ? -1.757 0.091 24.977 1.00 58.81 174 ARG A C 1
ATOM 1251 O O . ARG A 1 174 ? -2.384 1.041 25.496 1.00 58.81 174 ARG A O 1
#

Nearest PDB structures (foldseek):
  4q3o-assembly4_H  TM=9.649E-01  e=2.879E-11  unidentified
  7at3-assembly2_B  TM=9.387E-01  e=1.603E-09  uncultured bacterium
  7at4-assembly1_A  TM=9.376E-01  e=2.505E-09  uncultured bacterium
  7atd-assembly2_B  TM=9.382E-01  e=2.670E-09  uncultured bacterium
  7wol-assembly1_B  TM=6.739E-01  e=3.349E-04  Thermomicrobium roseum DSM 5159

Radius of gyration: 16.35 Å; Cα contacts (8 Å, |Δi|>4): 279; chains: 1; bounding box: 41×36×44 Å

Mean predicted aligned error: 9.89 Å

=== Feature glossary ===
A reading guide for the features in this record.

Start from the sequence.

  · Sequence gives the chain of amino acids in standard one-letter code (A=alanine, C=cysteine, …, Y=tyrosine), read N→C. It is the only feature that is directly encoded by the gene; all structural features are derived from the folded form of this sequence.

Fold it, and you get atomic coordinates and the backbone conformation that goes with them.

  · Structure coordinates are given as an mmCIF _atom_site loop: one row per atom with element, residue name, chain id, sequence number, and x/y/z position in Å. Only the four main-chain atoms per residue are included here; side chains are omitted to keep the record compact.

  · Backbone dihedral angles. Every residue except chain termini has a φ (preceding-C → N → Cα → C) and a ψ (N → Cα → C → next-N). They are reported in degrees following the IUPAC sign convention. Secondary structure is essentially a statement about which (φ, ψ) basin each residue occupies.

  · Eight-state secondary structure (DSSP): H is the canonical α-helix, G the tighter 3₁₀-helix, I the wider π-helix; E/B are β-structure, T and S are turns and bends, and '-' is everything else. DSSP derives these from the pattern of main-chain N–H···O=C hydrogen bonds, not from the sequence.

  · SS3 is a coarse helix/strand/coil call (letters a/b/c) made by the P-SEA algorithm from inter-Cα distances and dihedrals. It is less detailed than DSSP but needs only Cα positions.

Summarize the fold with a handful of shape descriptors and a per-residue structural alphabet.

  · Radius of gyration (Rg) is the root-mean-square distance of Cα atoms from their centroid — a single number for overall size and compactness. A globular domain of N residues has Rg ≈ 2.2·N^0.38 Å; an extended or disordered chain has a much larger Rg. The Cα contact count is the number of residue pairs whose Cα atoms are within 8 Å and are more than four positions apart in sequence — a standard proxy for tertiary packing density. The bounding box is the smallest axis-aligned box enclosing all Cα atoms.

  · 3Di is Foldseek's structural alphabet. Each residue is assigned one of twenty discrete states based on how its Cα sits relative to its spatial (not sequential) neighbors. Aligning 3Di strings finds structural homologs roughly as well as full 3D superposition, but orders of magnitude faster.

  · Solvent-accessible surface area (SASA) is the area in Å² traced out by the centre of a 1.4 Å probe sphere (a water molecule) rolled over the protein's van der Waals surface (Shrake–Rupley / Lee–Richards construction). Buried residues have near-zero SASA; fully exposed residues can exceed 200 Å². The total SASA scales roughly with the number of surface residues.

Ask how reliable the model is.

  · For AlphaFold models, the B-factor field carries pLDDT — the model's own estimate of local accuracy on a 0–100 scale. Regions with pLDDT<50 should be treated as essentially unmodeled; they often correspond to intrinsically disordered segments.

  · For experimental (PDB) structures, the B-factor (temperature factor) quantifies the positional spread of each atom in the crystal — a combination of thermal vibration and static disorder — in units of Å². High B-factors mark flexible loops or poorly resolved regions; low B-factors mark the rigid, well-ordered core.

  · Predicted Aligned Error (PAE) is an AlphaFold confidence matrix: entry (i, j) is the expected error in the position of residue j, in ångströms, when the prediction is superimposed on the true structure at residue i. Low PAE within a block of residues means that block is internally rigid and well-predicted; high PAE between two blocks means their relative placement is uncertain even if each block individually is confident.

Place it in context: what it resembles, what it is annotated as, and how it looks.

  · Structural nearest neighbors (via Foldseek easy-search vs the PDB). Reported per hit: target PDB id, E-value, and alignment TM-score. A TM-score above ~0.5 is the conventional threshold for 'same fold'.

  · Functional annotations link the protein to curated databases. InterPro entries identify conserved domains and families by matching the sequence against member-database signatures (Pfam, PROSITE, CDD, …). Gene Ontology (GO) terms describe molecular function, biological process, and cellular component in a controlled vocabulary. CATH places the structure in a hierarchical fold classification (Class/Architecture/Topology/Homologous-superfamily). The organism is the source species.

  · The contact map is a binary N×N matrix image: pixel (i, j) is dark where Cα_i and Cα_j are within 8 Å and |i−j|>4. Because the |i−j|>4 filter removes local helical contacts, off-diagonal stripes parallel to the main diagonal indicate parallel β-sheets; stripes perpendicular to it indicate antiparallel β-sheets. The Ramachandran plot scatters every residue's (φ, ψ) pair against the sterically allowed regions. The PAE heatmap renders the predicted-aligned-error matrix.

  · Six rendered views show the 3D structure from the faces of a cube — i.e. along ±x, ±y, ±z. Rendering representation is drawn randomly per protein from cartoon (secondary-structure ribbons), sticks (backbone bonds), or molecular surface; coloring is either N→C rainbow (blue at the N-terminus through red at the C-terminus) or one color per chain.